Protein AF-A0A7V5PA23-F1 (afdb_monomer)

pLDDT: mean 83.22, std 20.56, range [36.16, 98.81]

Mean predicted aligned error: 13.33 Å

Radius of gyration: 29.69 Å; Cα contacts (8 Å, |Δi|>4): 271; chains: 1; bounding box: 86×77×53 Å

Structure (mmCIF, N/CA/C/O backbone):
data_AF-A0A7V5PA23-F1
#
_entry.id   AF-A0A7V5PA23-F1
#
loop_
_atom_site.group_PDB
_atom_site.id
_atom_site.type_symbol
_atom_site.label_atom_id
_atom_site.label_alt_id
_atom_site.label_comp_id
_atom_site.label_asym_id
_atom_site.label_entity_id
_atom_site.label_seq_id
_atom_site.pdbx_PDB_ins_code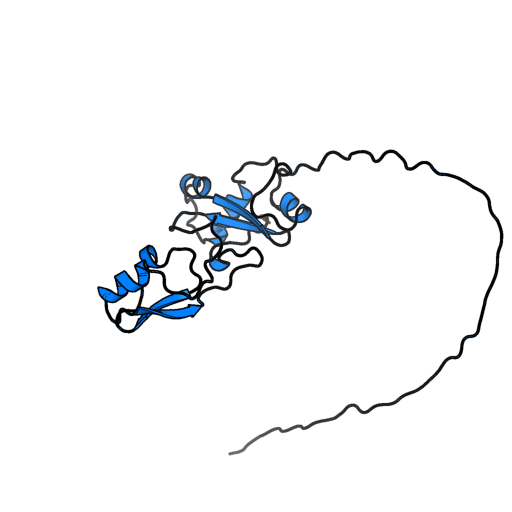
_atom_site.Cartn_x
_atom_site.Cartn_y
_atom_site.Cartn_z
_atom_site.occupancy
_atom_site.B_iso_or_equiv
_atom_site.auth_seq_id
_atom_site.auth_comp_id
_atom_site.auth_asym_id
_atom_site.auth_atom_id
_atom_site.pdbx_PDB_model_num
ATOM 1 N N . MET A 1 1 ? -56.305 -7.830 -17.607 1.00 41.69 1 MET A N 1
ATOM 2 C CA . MET A 1 1 ? -55.554 -8.062 -18.862 1.00 41.69 1 MET A CA 1
ATOM 3 C C . MET A 1 1 ? -54.216 -8.669 -18.458 1.00 41.69 1 MET A C 1
ATOM 5 O O . MET A 1 1 ? -53.434 -7.989 -17.820 1.00 41.69 1 MET A O 1
ATOM 9 N N . ALA A 1 2 ? -54.150 -10.003 -18.381 1.00 38.81 2 ALA A N 1
ATOM 10 C CA . ALA A 1 2 ? -53.396 -10.847 -19.326 1.00 38.81 2 ALA A CA 1
ATOM 11 C C . ALA A 1 2 ? -51.924 -10.388 -19.422 1.00 38.81 2 ALA A C 1
ATOM 13 O O . ALA A 1 2 ? -51.662 -9.352 -20.006 1.00 38.81 2 ALA A O 1
ATOM 14 N N . GLY A 1 3 ? -50.915 -11.025 -18.828 1.00 36.16 3 GLY A N 1
ATOM 15 C CA . GLY A 1 3 ? -50.722 -12.438 -18.519 1.00 36.16 3 GLY A CA 1
ATOM 16 C C . GLY A 1 3 ? -49.614 -12.975 -19.424 1.00 36.16 3 GLY A C 1
ATOM 17 O O . GLY A 1 3 ? -49.817 -13.029 -20.630 1.00 36.16 3 GLY A O 1
ATOM 18 N N . ARG A 1 4 ? -48.469 -13.375 -18.852 1.00 53.25 4 ARG A N 1
ATOM 19 C CA . ARG A 1 4 ? -47.641 -14.503 -19.322 1.00 53.25 4 ARG A CA 1
ATOM 20 C C . ARG A 1 4 ? -46.460 -14.740 -18.381 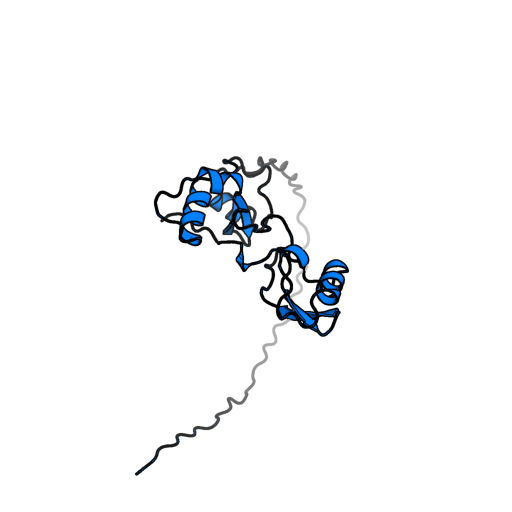1.00 53.25 4 ARG A C 1
ATOM 22 O O . ARG A 1 4 ? -45.391 -14.160 -18.506 1.00 53.25 4 ARG A O 1
ATOM 29 N N . PHE A 1 5 ? -46.703 -15.644 -17.441 1.00 46.84 5 PHE A N 1
ATOM 30 C CA . PHE A 1 5 ? -45.684 -16.508 -16.867 1.00 46.84 5 PHE A CA 1
ATOM 31 C C . PHE A 1 5 ? -45.136 -17.413 -17.976 1.00 46.84 5 PHE A C 1
ATOM 33 O O . PHE A 1 5 ? -45.928 -18.012 -18.704 1.00 46.84 5 PHE A O 1
ATOM 40 N N . LEU A 1 6 ? -43.816 -17.575 -18.065 1.00 50.22 6 LEU A N 1
ATOM 41 C CA . LEU A 1 6 ? -43.227 -18.723 -18.747 1.00 50.22 6 LEU A CA 1
ATOM 42 C C . LEU A 1 6 ? -42.292 -19.448 -17.776 1.00 50.22 6 LEU A C 1
ATOM 44 O O . LEU A 1 6 ? -41.204 -18.987 -17.449 1.00 50.22 6 LEU A O 1
ATOM 48 N N . ARG A 1 7 ? -42.798 -20.580 -17.282 1.00 50.94 7 ARG A N 1
ATOM 49 C CA . ARG A 1 7 ? -42.048 -21.663 -16.649 1.00 50.94 7 ARG A CA 1
ATOM 50 C C . ARG A 1 7 ? -41.578 -22.605 -17.757 1.00 50.94 7 ARG A C 1
ATOM 52 O O . ARG A 1 7 ? -42.427 -23.054 -18.516 1.00 50.94 7 ARG A O 1
ATOM 59 N N . VAL A 1 8 ? -40.297 -22.964 -17.781 1.00 47.25 8 VAL A N 1
ATOM 60 C CA . VAL A 1 8 ? -39.763 -24.213 -18.366 1.00 47.25 8 VAL A CA 1
ATOM 61 C C . VAL A 1 8 ? -38.497 -24.514 -17.544 1.00 47.25 8 VAL A C 1
ATOM 63 O O . VAL A 1 8 ? -37.537 -23.764 -17.628 1.00 47.25 8 VAL A O 1
ATOM 66 N N . ALA A 1 9 ? -38.515 -25.317 -16.479 1.00 44.97 9 ALA A N 1
ATOM 67 C CA . ALA A 1 9 ? -38.681 -26.771 -16.393 1.00 44.97 9 ALA A CA 1
ATOM 68 C C . ALA A 1 9 ? -37.576 -27.562 -17.123 1.00 44.97 9 ALA A C 1
ATOM 70 O O . ALA A 1 9 ? -37.622 -27.740 -18.332 1.00 44.97 9 ALA A O 1
ATOM 71 N N . PHE A 1 10 ? -36.600 -28.003 -16.318 1.00 43.03 10 PHE A N 1
ATOM 72 C CA . PHE A 1 10 ? -35.861 -29.270 -16.361 1.00 43.03 10 PHE A CA 1
ATOM 73 C C . PHE A 1 10 ? -35.868 -30.071 -17.668 1.00 43.03 10 PHE A C 1
ATOM 75 O O . PHE A 1 10 ? -36.899 -30.624 -18.030 1.00 43.03 10 PHE A O 1
ATOM 82 N N . LEU A 1 11 ? -34.680 -30.343 -18.216 1.00 49.28 11 LEU A N 1
ATOM 83 C CA . LEU A 1 11 ? -34.392 -31.663 -18.778 1.00 49.28 11 LEU A CA 1
ATOM 84 C C . LEU A 1 11 ? -32.990 -32.113 -18.348 1.00 49.28 11 LEU A C 1
ATOM 86 O O . LEU A 1 11 ? -31.985 -31.461 -18.620 1.00 49.28 11 LEU A O 1
ATOM 90 N N . ALA A 1 12 ? -32.972 -33.225 -17.622 1.00 41.38 12 ALA A N 1
ATOM 91 C CA . ALA A 1 12 ? -31.795 -33.966 -17.214 1.00 41.38 12 ALA A CA 1
ATOM 92 C C . ALA A 1 12 ? -31.127 -34.618 -18.433 1.00 41.38 12 ALA A C 1
ATOM 94 O O . ALA A 1 12 ? -31.813 -35.203 -19.270 1.00 41.38 12 ALA A O 1
ATOM 95 N N . CYS A 1 13 ? -29.796 -34.570 -18.508 1.00 42.09 13 CYS A N 1
ATOM 96 C CA . CYS A 1 13 ? -29.035 -35.405 -19.432 1.00 42.09 13 CYS A CA 1
ATOM 97 C C . CYS A 1 13 ? -28.585 -36.656 -18.669 1.00 42.09 13 CYS A C 1
ATOM 99 O O . CYS A 1 13 ? -27.739 -36.585 -17.778 1.00 42.09 13 CYS A O 1
ATOM 101 N N . ALA A 1 14 ? -29.248 -37.775 -18.959 1.00 44.59 14 ALA A N 1
ATOM 102 C CA . ALA A 1 14 ? -28.961 -39.086 -18.403 1.00 44.59 14 ALA A CA 1
ATOM 103 C C . ALA A 1 14 ? -27.832 -39.794 -19.172 1.00 44.59 14 ALA A C 1
ATOM 105 O O . ALA A 1 14 ? -27.563 -39.517 -20.337 1.00 44.59 14 ALA A O 1
ATOM 106 N N . ALA A 1 15 ? -27.203 -40.716 -18.451 1.00 43.62 15 ALA A N 1
ATOM 107 C CA . ALA A 1 15 ? -26.063 -41.556 -18.790 1.00 43.62 15 ALA A CA 1
ATOM 108 C C . ALA A 1 15 ? -26.219 -42.486 -20.012 1.00 43.62 15 ALA A C 1
ATOM 110 O O . ALA A 1 15 ? -27.318 -42.949 -20.302 1.00 43.62 15 ALA A O 1
ATOM 111 N N . ALA A 1 16 ? -25.077 -42.871 -20.600 1.00 44.19 16 ALA A N 1
ATOM 112 C CA . ALA A 1 16 ? -24.677 -44.245 -20.979 1.00 44.19 16 ALA A CA 1
ATOM 113 C C . ALA A 1 16 ? -23.237 -44.171 -21.550 1.00 44.19 16 ALA A C 1
ATOM 115 O O . ALA A 1 16 ? -22.976 -43.339 -22.409 1.00 44.19 16 ALA A O 1
ATOM 116 N N . LEU A 1 17 ? -22.204 -44.773 -20.949 1.00 44.34 17 LEU A N 1
ATOM 117 C CA . LEU A 1 17 ? -21.814 -46.195 -20.883 1.00 44.34 17 LEU A CA 1
ATOM 118 C C . LEU A 1 17 ? -21.340 -46.789 -22.228 1.00 44.34 17 LEU A C 1
ATOM 120 O O . LEU A 1 17 ? -22.031 -46.653 -23.230 1.00 44.34 17 LEU A O 1
ATOM 124 N N . ALA A 1 18 ? -20.230 -47.545 -22.140 1.00 42.50 18 ALA A N 1
ATOM 125 C CA . ALA A 1 18 ? -19.523 -48.368 -23.140 1.00 42.50 18 ALA A CA 1
ATOM 126 C C . ALA A 1 18 ? -18.294 -47.674 -23.778 1.00 42.50 18 ALA A C 1
ATOM 128 O O . ALA A 1 18 ? -18.351 -46.502 -24.108 1.00 42.50 18 ALA A O 1
ATOM 129 N N . LEU A 1 19 ? -17.128 -48.300 -23.966 1.00 48.47 19 LEU A N 1
ATOM 130 C CA . LEU A 1 19 ? -16.802 -49.720 -24.091 1.00 48.47 19 LEU A CA 1
ATOM 131 C C . LEU A 1 19 ? -15.301 -49.929 -23.773 1.00 48.47 19 LEU A C 1
ATOM 133 O O . LEU A 1 19 ? -14.471 -49.065 -24.051 1.00 48.47 19 LEU A O 1
ATOM 137 N N . ALA A 1 20 ? -14.968 -51.080 -23.192 1.00 47.19 20 ALA A N 1
ATOM 138 C CA . ALA A 1 20 ? -13.613 -51.512 -22.870 1.00 47.19 20 ALA A CA 1
ATOM 139 C C . ALA A 1 20 ? -12.760 -51.778 -24.124 1.00 47.19 20 ALA A C 1
ATOM 141 O O . ALA A 1 20 ? -13.255 -52.337 -25.101 1.00 47.19 20 ALA A O 1
ATOM 142 N N . LEU A 1 21 ? -11.457 -51.490 -24.045 1.00 54.97 21 LEU A N 1
ATOM 143 C CA . LEU A 1 21 ? -10.445 -52.071 -24.926 1.00 54.97 21 LEU A CA 1
ATOM 144 C C . LEU A 1 21 ? -9.337 -52.689 -24.073 1.00 54.97 21 LEU A C 1
ATOM 146 O O . LEU A 1 21 ? -8.580 -51.997 -23.395 1.00 54.97 21 LEU A O 1
ATOM 150 N N . LEU A 1 22 ? -9.286 -54.022 -24.114 1.00 50.00 22 LEU A N 1
ATOM 151 C CA . LEU A 1 22 ? -8.126 -54.815 -23.738 1.00 50.00 22 LEU A CA 1
ATOM 152 C C . LEU A 1 22 ? -7.001 -54.547 -24.747 1.00 50.00 22 LEU A C 1
ATOM 154 O O . LEU A 1 22 ? -7.215 -54.662 -25.952 1.00 50.00 22 LEU A O 1
ATOM 158 N N . GLY A 1 23 ? -5.800 -54.252 -24.256 1.00 50.62 23 GLY A N 1
ATOM 159 C CA . GLY A 1 23 ? -4.577 -54.184 -25.053 1.00 50.62 23 GLY A CA 1
ATOM 160 C C . GLY A 1 23 ? -3.425 -54.769 -24.248 1.00 50.62 23 GLY A C 1
ATOM 161 O O . GLY A 1 23 ? -3.103 -54.281 -23.170 1.00 50.62 23 GLY A O 1
ATOM 162 N N . ALA A 1 24 ? -2.893 -55.882 -24.737 1.00 52.38 24 ALA A N 1
ATOM 163 C CA . ALA A 1 24 ? -2.056 -56.818 -24.013 1.00 52.38 24 ALA A CA 1
ATOM 164 C C . ALA A 1 24 ? -0.589 -56.387 -23.840 1.00 52.38 24 ALA A C 1
ATOM 166 O O . ALA A 1 24 ? -0.035 -55.600 -24.600 1.00 52.38 24 ALA A O 1
ATOM 167 N N . CYS A 1 25 ? -0.002 -57.015 -22.820 1.00 43.97 25 CYS A N 1
ATOM 168 C CA . CYS A 1 25 ? 1.399 -57.340 -22.570 1.00 43.97 25 CYS A CA 1
ATOM 169 C C . CYS A 1 25 ? 2.379 -57.166 -23.750 1.00 43.97 25 CYS A C 1
ATOM 171 O O . CYS A 1 25 ? 2.223 -57.776 -24.805 1.00 43.97 25 CYS A O 1
ATOM 173 N N . GLY A 1 26 ? 3.465 -56.435 -23.495 1.00 47.41 26 GLY A N 1
ATOM 174 C CA . GLY A 1 26 ? 4.658 -56.397 -24.334 1.00 47.41 26 GLY A CA 1
ATOM 175 C C . GLY A 1 26 ? 5.882 -56.057 -23.493 1.00 47.41 26 GLY A C 1
ATOM 176 O O . GLY A 1 26 ? 6.321 -54.914 -23.461 1.00 47.41 26 GLY A O 1
ATOM 177 N N . ALA A 1 27 ? 6.411 -57.049 -22.775 1.00 49.12 27 ALA A N 1
ATOM 178 C CA . ALA A 1 27 ? 7.753 -56.989 -22.212 1.00 49.12 27 ALA A CA 1
ATOM 179 C C . ALA A 1 27 ? 8.761 -57.251 -23.340 1.00 49.12 27 ALA A C 1
ATOM 181 O O . ALA A 1 27 ? 8.750 -58.326 -23.936 1.00 49.12 27 ALA A O 1
ATOM 182 N N . GLN A 1 28 ? 9.638 -56.288 -23.621 1.00 49.22 28 GLN A N 1
ATOM 183 C CA . GLN A 1 28 ? 10.838 -56.521 -24.420 1.00 49.22 28 GLN A CA 1
ATOM 184 C C . GLN A 1 28 ? 12.067 -56.076 -23.640 1.00 49.22 28 GLN A C 1
ATOM 186 O O . GLN A 1 28 ? 12.347 -54.895 -23.451 1.00 49.22 28 GLN A O 1
ATOM 191 N N . SER A 1 29 ? 12.781 -57.094 -23.171 1.00 49.06 29 SER A N 1
ATOM 192 C CA . SER A 1 29 ? 14.168 -57.042 -22.747 1.00 49.06 29 SER A CA 1
ATOM 193 C C . SER A 1 29 ? 15.049 -56.754 -23.964 1.00 49.06 29 SER A C 1
ATOM 195 O O . SER A 1 29 ? 15.030 -57.506 -24.935 1.00 49.06 29 SER A O 1
ATOM 197 N N . GLY A 1 30 ? 15.837 -55.683 -23.897 1.00 49.16 30 GLY A N 1
ATOM 198 C CA . GLY A 1 30 ? 16.873 -55.354 -24.870 1.00 49.16 30 GLY A CA 1
ATOM 199 C C . GLY A 1 30 ? 18.130 -54.921 -24.132 1.00 49.16 30 GLY A C 1
ATOM 200 O O . GLY A 1 30 ? 18.147 -53.887 -23.472 1.00 49.16 30 GLY A O 1
ATOM 201 N N . ALA A 1 31 ? 19.153 -55.765 -24.196 1.00 45.12 31 ALA A N 1
ATOM 202 C CA . ALA A 1 31 ? 20.462 -55.549 -23.611 1.00 45.12 31 ALA A CA 1
ATOM 203 C C . ALA A 1 31 ? 21.308 -54.579 -24.451 1.00 45.12 31 ALA A C 1
ATOM 205 O O . ALA A 1 31 ? 21.261 -54.614 -25.675 1.00 45.12 31 ALA A O 1
ATOM 206 N N . GLY A 1 32 ? 22.158 -53.814 -23.761 1.00 47.00 32 GLY A N 1
ATOM 207 C CA . GLY A 1 32 ? 23.494 -53.442 -24.227 1.00 47.00 32 GLY A CA 1
ATOM 208 C C . GLY A 1 32 ? 23.598 -52.350 -25.291 1.00 47.00 32 GLY A C 1
ATOM 209 O O . GLY A 1 32 ? 23.501 -52.612 -26.485 1.00 47.00 32 GLY A O 1
ATOM 210 N N . SER A 1 33 ? 23.995 -51.150 -24.868 1.00 51.78 33 SER A N 1
ATOM 211 C CA . SER A 1 33 ? 24.967 -50.354 -25.624 1.00 51.78 33 SER A CA 1
ATOM 212 C C . SER A 1 33 ? 25.747 -49.433 -24.695 1.00 51.78 33 SER A C 1
ATOM 214 O O . SER A 1 33 ? 25.207 -48.793 -23.795 1.00 51.78 33 SER A O 1
ATOM 216 N N . SER A 1 34 ? 27.055 -49.475 -24.901 1.00 55.28 34 SER A N 1
ATOM 217 C CA . SER A 1 34 ? 28.106 -48.907 -24.080 1.00 55.28 34 SER A CA 1
ATOM 218 C C . SER A 1 34 ? 28.164 -47.381 -24.135 1.00 55.28 34 SER A C 1
ATOM 220 O O . SER A 1 34 ? 27.892 -46.763 -25.157 1.00 55.28 34 SER A O 1
ATOM 222 N N . ALA A 1 35 ? 28.582 -46.828 -22.997 1.00 52.44 35 ALA A N 1
ATOM 223 C CA . ALA A 1 35 ? 29.195 -45.529 -22.747 1.00 52.44 35 ALA A CA 1
ATOM 224 C C . ALA A 1 35 ? 29.314 -44.525 -23.913 1.00 52.44 35 ALA A C 1
ATOM 226 O O . ALA A 1 35 ? 30.087 -44.688 -24.854 1.00 52.44 35 ALA A O 1
ATOM 227 N N . SER A 1 36 ? 28.724 -43.356 -23.693 1.00 48.22 36 SER A N 1
ATOM 228 C CA . SER A 1 36 ? 29.401 -42.086 -23.945 1.00 48.22 36 SER A CA 1
ATOM 229 C C . SER A 1 36 ? 29.087 -41.175 -22.768 1.00 48.22 36 SER A C 1
ATOM 231 O O . SER A 1 36 ? 27.998 -40.621 -22.666 1.00 48.22 36 SER A O 1
ATOM 233 N N . ALA A 1 37 ? 30.030 -41.085 -21.829 1.00 56.19 37 ALA A N 1
ATOM 234 C CA . ALA A 1 37 ? 30.012 -40.067 -20.793 1.00 56.19 37 ALA A CA 1
ATOM 235 C C . ALA A 1 37 ? 30.237 -38.717 -21.479 1.00 56.19 37 ALA A C 1
ATOM 237 O O . ALA A 1 37 ? 31.369 -38.287 -21.696 1.00 56.19 37 ALA A O 1
ATOM 238 N N . THR A 1 38 ? 29.150 -38.072 -21.889 1.00 54.44 38 THR A N 1
ATOM 239 C CA . THR A 1 38 ? 29.178 -36.664 -22.257 1.00 54.44 38 THR A CA 1
ATOM 240 C C . THR A 1 38 ? 29.426 -35.900 -20.964 1.00 54.44 38 THR A C 1
ATOM 242 O O . THR A 1 38 ? 28.586 -35.893 -20.065 1.00 54.44 38 THR A O 1
ATOM 245 N N . ALA A 1 39 ? 30.620 -35.327 -20.830 1.00 63.34 39 ALA A N 1
ATOM 246 C CA . ALA A 1 39 ? 30.923 -34.403 -19.750 1.00 63.34 39 ALA A CA 1
ATOM 247 C C . ALA A 1 39 ? 29.845 -33.302 -19.722 1.00 63.34 39 ALA A C 1
ATOM 249 O O . ALA A 1 39 ? 29.484 -32.798 -20.792 1.00 63.34 39 ALA A O 1
ATOM 250 N N . PRO A 1 40 ? 29.314 -32.913 -18.549 1.00 57.44 40 PRO A N 1
ATOM 251 C CA . PRO A 1 40 ? 28.457 -31.745 -18.482 1.00 57.44 40 PRO A CA 1
ATOM 252 C C . PRO A 1 40 ? 29.298 -30.549 -18.930 1.00 57.44 40 PRO A C 1
ATOM 254 O O . PRO A 1 40 ? 30.338 -30.250 -18.340 1.00 57.44 40 PRO A O 1
ATOM 257 N N . ALA A 1 41 ? 28.873 -29.906 -20.018 1.00 60.47 41 ALA A N 1
ATOM 258 C CA . ALA A 1 41 ? 29.420 -28.626 -20.425 1.00 60.47 41 ALA A CA 1
ATOM 259 C C . ALA A 1 41 ? 29.355 -27.696 -19.211 1.00 60.47 41 ALA A C 1
ATOM 261 O O . ALA A 1 41 ? 28.299 -27.558 -18.588 1.00 60.47 41 ALA A O 1
ATOM 262 N N . ALA A 1 42 ? 30.501 -27.113 -18.859 1.00 56.59 42 ALA A N 1
ATOM 263 C CA . ALA A 1 42 ? 30.592 -26.070 -17.857 1.00 56.59 42 ALA A CA 1
ATOM 264 C C . ALA A 1 42 ? 29.509 -25.036 -18.169 1.00 56.59 42 ALA A C 1
ATOM 266 O O . ALA A 1 42 ? 29.537 -24.407 -19.230 1.00 56.59 42 ALA A O 1
ATOM 267 N N . GLY A 1 43 ? 28.519 -24.937 -17.280 1.00 49.09 43 GLY A N 1
ATOM 268 C CA . GLY A 1 43 ? 27.449 -23.967 -17.405 1.00 49.09 43 GLY A CA 1
ATOM 269 C C . GLY A 1 43 ? 28.091 -22.603 -17.551 1.00 49.09 43 GLY A C 1
ATOM 270 O O . GLY A 1 43 ? 28.769 -22.134 -16.637 1.00 49.09 43 GLY A O 1
ATOM 271 N N . SER A 1 44 ? 27.920 -21.988 -18.719 1.00 51.47 44 SER A N 1
ATOM 272 C CA . SER A 1 44 ? 28.159 -20.567 -18.858 1.00 51.47 44 SER A CA 1
ATOM 273 C C . SER A 1 44 ? 27.316 -19.908 -17.776 1.00 51.47 44 SER A C 1
ATOM 275 O O . SER A 1 44 ? 26.088 -20.002 -17.802 1.00 51.47 44 SER A O 1
ATOM 277 N N . THR A 1 45 ? 27.966 -19.296 -16.792 1.00 47.22 45 THR A N 1
ATOM 278 C CA . THR A 1 45 ? 27.343 -18.304 -15.929 1.00 47.22 45 THR A CA 1
ATOM 279 C C . THR A 1 45 ? 26.930 -17.164 -16.847 1.00 47.22 45 THR A C 1
ATOM 281 O O . THR A 1 45 ? 27.668 -16.204 -17.050 1.00 47.22 45 THR A O 1
ATOM 284 N N . ALA A 1 46 ? 25.771 -17.321 -17.491 1.00 56.84 46 ALA A N 1
ATOM 285 C CA . ALA A 1 46 ? 25.096 -16.241 -18.172 1.00 56.84 46 ALA A CA 1
ATOM 286 C C . ALA A 1 46 ? 24.996 -15.121 -17.138 1.00 56.84 46 ALA A C 1
ATOM 288 O O . ALA A 1 46 ? 24.406 -15.315 -16.071 1.00 56.84 46 ALA A O 1
ATOM 289 N N . GLY A 1 47 ? 25.674 -14.002 -17.406 1.00 60.88 47 GLY A N 1
ATOM 290 C CA . GLY A 1 47 ? 25.602 -12.833 -16.542 1.00 60.88 47 GLY A CA 1
ATOM 291 C C . GLY A 1 47 ? 24.133 -12.529 -16.281 1.00 60.88 47 GLY A C 1
ATOM 292 O O . GLY A 1 47 ? 23.325 -12.576 -17.212 1.00 60.88 47 GLY A O 1
ATOM 293 N N . ALA A 1 48 ? 23.778 -12.310 -15.014 1.00 71.88 48 ALA A N 1
ATOM 294 C CA . ALA A 1 48 ? 22.402 -12.013 -14.649 1.00 71.88 48 ALA A CA 1
ATOM 295 C C . ALA A 1 48 ? 21.895 -10.866 -15.533 1.00 71.88 48 ALA A C 1
ATOM 297 O O . ALA A 1 48 ? 22.561 -9.837 -15.650 1.00 71.88 48 ALA A O 1
ATOM 298 N N . ALA A 1 49 ? 20.754 -11.072 -16.193 1.00 81.12 49 ALA A N 1
ATOM 299 C CA . ALA A 1 49 ? 20.172 -10.051 -17.050 1.00 81.12 49 ALA A CA 1
ATOM 300 C C . ALA A 1 49 ? 19.904 -8.786 -16.224 1.00 81.12 49 ALA A C 1
ATOM 302 O O . ALA A 1 49 ? 19.315 -8.854 -15.142 1.00 81.12 49 ALA A O 1
ATOM 303 N N . VAL A 1 50 ? 20.359 -7.652 -16.750 1.00 92.94 50 VAL A N 1
ATOM 304 C CA . VAL A 1 50 ? 20.154 -6.326 -16.173 1.00 92.94 50 VAL A CA 1
ATOM 305 C C . VAL A 1 50 ? 19.146 -5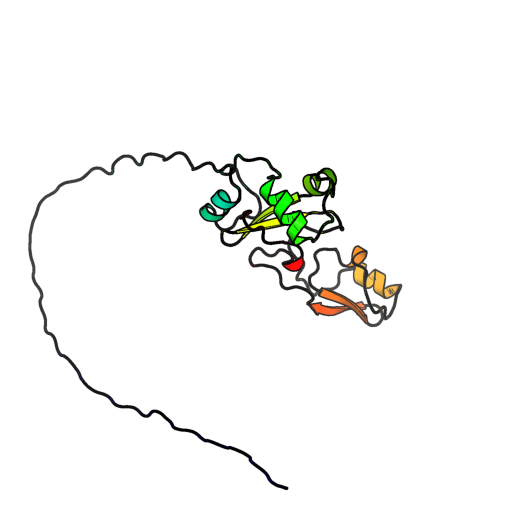.581 -17.044 1.00 92.94 50 VAL A C 1
ATOM 307 O O . VAL A 1 50 ? 19.298 -5.532 -18.264 1.00 92.94 50 VAL A O 1
ATOM 310 N N . TYR A 1 51 ? 18.123 -5.006 -16.419 1.00 97.06 51 TYR A N 1
ATOM 311 C CA . TYR A 1 51 ? 17.003 -4.337 -17.075 1.00 97.06 51 TYR A CA 1
ATOM 312 C C . TYR A 1 51 ? 17.004 -2.849 -16.730 1.00 97.06 51 TYR A C 1
ATOM 314 O O . TYR A 1 51 ? 17.080 -2.486 -15.560 1.00 97.06 51 TYR A O 1
ATOM 322 N N . SER A 1 52 ? 16.866 -1.979 -17.725 1.00 96.31 52 SER A N 1
ATOM 323 C CA . SER A 1 52 ? 16.632 -0.542 -17.513 1.00 96.31 52 SER A CA 1
ATOM 324 C C . SER A 1 52 ? 15.171 -0.136 -17.724 1.00 96.31 52 SER A C 1
ATOM 326 O O . SER A 1 52 ? 14.761 0.923 -17.258 1.00 96.31 52 SER A O 1
ATOM 328 N N . ASP A 1 53 ? 14.384 -0.979 -18.396 1.00 97.06 53 ASP A N 1
ATOM 329 C CA . ASP A 1 53 ? 12.946 -0.806 -18.590 1.00 97.06 53 ASP A CA 1
ATOM 330 C C . ASP A 1 53 ? 12.179 -1.469 -17.425 1.00 97.06 53 ASP A C 1
ATOM 332 O O . ASP A 1 53 ? 12.322 -2.683 -17.226 1.00 97.06 53 ASP A O 1
ATOM 336 N N . PRO A 1 54 ? 11.365 -0.718 -16.652 1.00 98.06 54 PRO A N 1
ATOM 337 C CA . PRO A 1 54 ? 10.606 -1.266 -15.528 1.00 98.06 54 PRO A CA 1
ATOM 338 C C . PRO A 1 54 ? 9.582 -2.336 -15.944 1.00 98.06 54 PRO A C 1
ATOM 340 O O . PRO A 1 54 ? 9.333 -3.267 -15.178 1.00 98.06 54 PRO A O 1
ATOM 343 N N . PHE A 1 55 ? 9.014 -2.260 -17.151 1.00 98.31 55 PHE A N 1
ATOM 344 C CA . PHE A 1 55 ? 8.037 -3.238 -17.635 1.00 98.31 55 PHE A CA 1
ATOM 345 C C . PHE A 1 55 ? 8.714 -4.552 -18.021 1.00 98.31 55 PHE A C 1
ATOM 347 O O . PHE A 1 55 ? 8.270 -5.621 -17.601 1.00 98.31 55 PHE A O 1
ATOM 354 N N . ALA A 1 56 ? 9.830 -4.481 -18.755 1.00 97.94 56 ALA A N 1
ATOM 355 C CA . ALA A 1 56 ? 10.638 -5.659 -19.066 1.00 97.94 56 ALA A CA 1
ATOM 356 C C . ALA A 1 56 ? 11.193 -6.311 -17.789 1.00 97.94 56 ALA A C 1
ATOM 358 O O . ALA A 1 56 ? 11.180 -7.537 -17.658 1.00 97.94 56 ALA A O 1
ATOM 359 N N . TYR A 1 57 ? 11.619 -5.485 -16.826 1.00 98.25 57 TYR A N 1
ATOM 360 C CA . TYR A 1 57 ? 12.055 -5.934 -15.510 1.00 98.25 57 TYR A CA 1
ATOM 361 C C . TYR A 1 57 ? 10.960 -6.734 -14.799 1.00 98.25 57 TYR A C 1
ATOM 363 O O . TYR A 1 57 ? 11.183 -7.899 -14.463 1.00 98.25 57 TYR A O 1
ATOM 371 N N . CYS A 1 58 ? 9.764 -6.160 -14.621 1.00 98.38 58 CYS A N 1
ATOM 372 C CA . CYS A 1 58 ? 8.674 -6.848 -13.933 1.00 98.38 58 CYS A CA 1
ATOM 373 C C . CYS A 1 58 ? 8.225 -8.110 -14.668 1.00 98.38 58 CYS A C 1
ATOM 375 O O . CYS A 1 58 ? 8.084 -9.155 -14.030 1.00 98.38 58 CYS A O 1
ATOM 377 N N . ALA A 1 59 ? 8.121 -8.080 -15.999 1.00 98.31 59 ALA A N 1
ATOM 378 C CA . ALA A 1 59 ? 7.776 -9.260 -16.787 1.00 98.31 59 ALA A CA 1
ATOM 379 C C . ALA A 1 59 ? 8.732 -10.444 -16.533 1.00 98.31 59 ALA A C 1
ATOM 381 O O . ALA A 1 59 ? 8.285 -11.600 -16.516 1.00 98.31 59 ALA A O 1
ATOM 382 N N . ALA A 1 60 ? 10.017 -10.154 -16.295 1.00 97.88 60 ALA A N 1
ATOM 383 C CA . ALA A 1 60 ? 11.052 -11.139 -16.006 1.00 97.88 60 ALA A CA 1
ATOM 384 C C . ALA A 1 60 ? 11.074 -11.598 -14.538 1.00 97.88 60 ALA A C 1
ATOM 386 O O . ALA A 1 60 ? 11.141 -12.800 -14.282 1.00 97.88 60 ALA A O 1
ATOM 387 N N . VAL A 1 61 ? 11.018 -10.674 -13.570 1.00 97.44 61 VAL A N 1
ATOM 388 C CA . VAL A 1 61 ? 11.157 -11.008 -12.135 1.00 97.44 61 VAL A CA 1
ATOM 389 C C . VAL A 1 61 ? 9.844 -11.403 -11.459 1.00 97.44 61 VAL A C 1
ATOM 391 O O . VAL A 1 61 ? 9.865 -11.925 -10.346 1.00 97.44 61 VAL A O 1
ATOM 394 N N . LYS A 1 62 ? 8.712 -11.191 -12.139 1.00 97.69 62 LYS A N 1
ATOM 395 C CA . LYS A 1 62 ? 7.341 -11.429 -11.671 1.00 97.69 62 LYS A CA 1
ATOM 396 C C . LYS A 1 62 ? 6.952 -10.565 -10.479 1.00 97.69 62 LYS A C 1
ATOM 398 O O . LYS A 1 62 ? 6.329 -9.526 -10.669 1.00 97.69 62 LYS A O 1
ATOM 403 N N . THR A 1 63 ? 7.311 -10.977 -9.273 1.00 98.25 63 THR A N 1
ATOM 404 C CA . THR A 1 63 ? 6.841 -10.353 -8.037 1.00 98.25 63 THR A CA 1
ATOM 405 C C . THR A 1 63 ? 8.033 -9.996 -7.168 1.00 98.25 63 THR A C 1
ATOM 407 O O . THR A 1 63 ? 8.798 -10.872 -6.767 1.00 98.25 63 THR A O 1
ATOM 410 N N . ILE A 1 64 ? 8.193 -8.706 -6.881 1.00 98.12 64 ILE A N 1
ATOM 411 C CA . ILE A 1 64 ? 9.203 -8.193 -5.954 1.00 98.12 64 ILE A CA 1
ATOM 412 C C . ILE A 1 64 ? 8.727 -6.854 -5.387 1.00 98.12 64 ILE A C 1
ATOM 414 O O . ILE A 1 64 ? 8.264 -6.004 -6.144 1.00 98.12 64 ILE A O 1
ATOM 418 N N . ASP A 1 65 ? 8.826 -6.680 -4.067 1.00 97.69 65 ASP A N 1
ATOM 419 C CA . ASP A 1 65 ? 8.339 -5.483 -3.356 1.00 97.69 65 ASP A CA 1
ATOM 420 C C . ASP A 1 65 ? 9.185 -4.233 -3.653 1.00 97.69 65 ASP A C 1
ATOM 422 O O . ASP A 1 65 ? 8.656 -3.126 -3.676 1.00 97.69 65 ASP A O 1
ATOM 426 N N . THR A 1 66 ? 10.482 -4.417 -3.916 1.00 96.81 66 THR A N 1
ATOM 427 C CA . THR A 1 66 ? 11.430 -3.342 -4.236 1.00 96.81 66 THR A CA 1
ATOM 428 C C . THR A 1 66 ? 12.369 -3.819 -5.344 1.00 96.81 66 THR A C 1
ATOM 430 O O . THR A 1 66 ? 12.945 -4.899 -5.193 1.00 96.81 66 THR A O 1
ATOM 433 N N . PRO A 1 67 ? 12.568 -3.046 -6.427 1.00 97.31 67 PRO A N 1
ATOM 434 C CA . PRO A 1 67 ? 13.543 -3.373 -7.460 1.00 97.31 67 PRO A CA 1
ATOM 435 C C . PRO A 1 67 ? 14.933 -3.619 -6.866 1.00 97.31 67 PRO A C 1
ATOM 437 O O . PRO A 1 67 ? 15.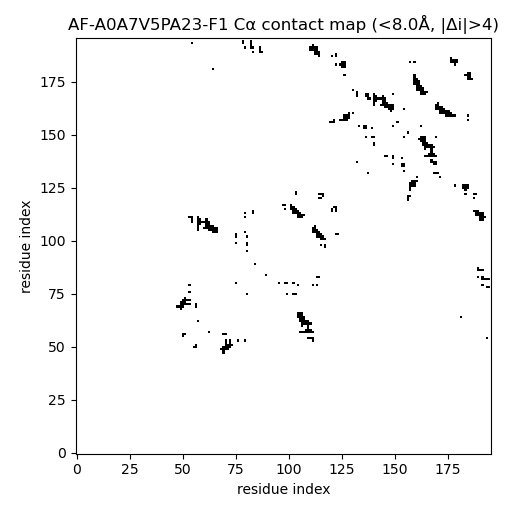415 -2.851 -6.034 1.00 97.31 67 PRO A O 1
ATOM 440 N N . ASP A 1 68 ? 15.569 -4.702 -7.295 1.00 96.69 68 ASP A N 1
ATOM 441 C CA . ASP A 1 68 ? 16.888 -5.128 -6.831 1.00 96.69 68 ASP A CA 1
ATOM 442 C C . ASP A 1 68 ? 17.985 -4.848 -7.870 1.00 96.69 68 ASP A C 1
ATOM 444 O O . ASP A 1 68 ? 17.764 -4.172 -8.873 1.00 96.69 68 ASP A O 1
ATOM 448 N N . ALA A 1 69 ? 19.185 -5.395 -7.652 1.00 96.25 69 ALA A N 1
ATOM 449 C CA . ALA A 1 69 ? 20.353 -5.183 -8.510 1.00 96.25 69 ALA A CA 1
ATOM 450 C C . ALA A 1 69 ? 20.167 -5.611 -9.982 1.00 96.25 69 ALA A C 1
ATOM 452 O O . ALA A 1 69 ? 21.000 -5.276 -10.822 1.00 96.25 69 ALA A O 1
ATOM 453 N N . ARG A 1 70 ? 19.097 -6.350 -10.312 1.00 97.12 70 ARG A N 1
ATOM 454 C CA . ARG A 1 70 ? 18.754 -6.690 -11.700 1.00 97.12 70 ARG A CA 1
ATOM 455 C C . ARG A 1 70 ? 18.113 -5.512 -12.443 1.00 97.12 70 ARG A C 1
ATOM 457 O O . ARG A 1 70 ? 18.032 -5.565 -13.664 1.00 97.12 70 ARG A O 1
ATOM 464 N N . TYR A 1 71 ? 17.676 -4.459 -11.752 1.00 97.81 71 TYR A N 1
ATOM 465 C CA . TYR A 1 71 ? 17.201 -3.219 -12.359 1.00 97.81 71 TYR A CA 1
ATOM 466 C C . TYR A 1 71 ? 18.285 -2.129 -12.292 1.00 97.81 71 TYR A C 1
ATOM 468 O O . TYR A 1 71 ? 18.760 -1.783 -11.213 1.00 97.81 71 TYR A O 1
ATOM 476 N N . SER A 1 72 ? 18.679 -1.576 -13.441 1.00 96.94 72 SER A N 1
ATOM 477 C CA . SER A 1 72 ? 19.712 -0.532 -13.566 1.00 96.94 72 SER A CA 1
ATOM 478 C C . SER A 1 72 ? 19.176 0.832 -13.995 1.00 96.94 72 SER A C 1
ATOM 480 O O . SER A 1 72 ? 19.954 1.772 -14.167 1.00 96.94 72 SER A O 1
ATOM 482 N N . GLY A 1 73 ? 17.865 0.947 -14.208 1.00 95.44 73 GLY A N 1
ATOM 483 C CA . GLY A 1 73 ? 17.243 2.215 -14.560 1.00 95.44 73 GLY A CA 1
ATOM 484 C C . GLY A 1 73 ? 17.160 3.187 -13.372 1.00 95.44 73 GLY A C 1
ATOM 485 O O . GLY A 1 73 ? 17.561 2.872 -12.247 1.00 95.44 73 GLY A O 1
ATOM 486 N N . PRO A 1 74 ? 16.625 4.397 -13.593 1.00 94.94 74 PRO A N 1
ATOM 487 C CA . PRO A 1 74 ? 16.457 5.387 -12.533 1.00 94.94 74 PRO A CA 1
ATOM 488 C C . PRO A 1 74 ? 15.510 4.879 -11.438 1.00 94.94 74 PRO A C 1
ATOM 490 O O . PRO A 1 74 ? 14.541 4.172 -11.722 1.00 94.94 74 PRO A O 1
ATOM 493 N N . LYS A 1 75 ? 15.744 5.306 -10.187 1.00 92.75 75 LYS A N 1
ATOM 494 C CA . LYS A 1 75 ? 14.888 4.973 -9.029 1.00 92.75 75 LYS A CA 1
ATOM 495 C C . LYS A 1 75 ? 13.414 5.313 -9.280 1.00 92.75 75 LYS A C 1
ATOM 497 O O . LYS A 1 75 ? 12.539 4.550 -8.881 1.00 92.75 75 LYS A O 1
ATOM 502 N N . ALA A 1 76 ? 13.166 6.440 -9.942 1.00 93.38 76 ALA A N 1
ATOM 503 C CA . ALA A 1 76 ? 11.854 6.905 -10.368 1.00 93.38 76 ALA A CA 1
ATOM 504 C C . ALA A 1 76 ? 11.829 6.987 -11.905 1.00 93.38 76 ALA A C 1
ATOM 506 O O . ALA A 1 76 ? 12.306 7.977 -12.456 1.00 93.38 76 ALA A O 1
ATOM 507 N N . PRO A 1 77 ? 11.356 5.944 -12.608 1.00 95.50 77 PRO A N 1
ATOM 508 C CA . PRO A 1 77 ? 11.348 5.930 -14.068 1.00 95.50 77 PRO A CA 1
ATOM 509 C C . PRO A 1 77 ? 10.268 6.848 -14.634 1.00 95.50 77 PRO A C 1
ATOM 511 O O . PRO A 1 77 ? 9.139 6.841 -14.145 1.00 95.50 77 PRO A O 1
ATOM 514 N N . ASP A 1 78 ? 10.580 7.574 -15.710 1.00 93.44 78 ASP A N 1
ATOM 515 C CA . ASP A 1 78 ? 9.653 8.528 -16.339 1.00 93.44 78 ASP A CA 1
ATOM 516 C C . ASP A 1 78 ? 8.323 7.879 -16.740 1.00 93.44 78 ASP A C 1
ATOM 518 O O . ASP A 1 78 ? 7.259 8.451 -16.513 1.00 93.44 78 ASP A O 1
ATOM 522 N N . ALA A 1 79 ? 8.360 6.643 -17.249 1.00 94.56 79 ALA A N 1
ATOM 523 C CA . ALA A 1 79 ? 7.150 5.902 -17.601 1.00 94.56 79 ALA A CA 1
ATOM 524 C C . ALA A 1 79 ? 6.269 5.578 -16.379 1.00 94.56 79 ALA A C 1
ATOM 526 O O . ALA A 1 79 ? 5.043 5.618 -16.468 1.00 94.56 79 ALA A O 1
ATOM 527 N N . VAL A 1 80 ? 6.882 5.307 -15.221 1.00 95.88 80 VAL A N 1
ATOM 528 C CA . VAL A 1 80 ? 6.163 5.061 -13.961 1.00 95.88 80 VAL A CA 1
ATOM 529 C C . VAL A 1 80 ? 5.571 6.362 -13.424 1.00 95.88 80 VAL A C 1
ATOM 531 O O . VAL A 1 80 ? 4.420 6.373 -12.999 1.00 95.88 80 VAL A O 1
ATOM 534 N N . ILE A 1 81 ? 6.323 7.466 -13.491 1.00 92.81 81 ILE A N 1
ATOM 535 C CA . ILE A 1 81 ? 5.856 8.804 -13.100 1.00 92.81 81 ILE A CA 1
ATOM 536 C C . ILE A 1 81 ? 4.640 9.210 -13.939 1.00 92.81 81 ILE A C 1
ATOM 538 O O . ILE A 1 81 ? 3.599 9.556 -13.381 1.00 92.81 81 ILE A O 1
ATOM 542 N N . ALA A 1 82 ? 4.755 9.130 -15.266 1.00 92.00 82 ALA A N 1
ATOM 543 C CA . ALA A 1 82 ? 3.689 9.509 -16.187 1.00 92.00 82 ALA A CA 1
ATOM 544 C C . ALA A 1 82 ? 2.447 8.624 -16.010 1.00 92.00 82 ALA A C 1
ATOM 546 O O . ALA A 1 82 ? 1.330 9.134 -15.910 1.00 92.00 82 ALA A O 1
ATOM 547 N N . GLY A 1 83 ? 2.630 7.304 -15.906 1.00 93.38 83 GLY A N 1
ATOM 548 C CA . GLY A 1 83 ? 1.516 6.389 -15.671 1.00 93.38 83 GLY A CA 1
ATOM 549 C C . GLY A 1 83 ? 0.828 6.637 -14.327 1.00 93.38 83 GLY A C 1
ATOM 550 O O . GLY A 1 83 ? -0.399 6.616 -14.265 1.00 93.38 83 GLY A O 1
ATOM 551 N N . LEU A 1 84 ? 1.585 6.951 -13.268 1.00 92.56 84 LEU A N 1
ATOM 552 C CA . LEU A 1 84 ? 1.006 7.275 -11.964 1.00 92.56 84 LEU A CA 1
ATOM 553 C C . LEU A 1 84 ? 0.213 8.588 -12.003 1.00 92.56 84 LEU A C 1
ATOM 555 O O . LEU A 1 84 ? -0.874 8.652 -11.434 1.00 92.56 84 LEU A O 1
ATOM 559 N N . GLN A 1 85 ? 0.705 9.615 -12.706 1.00 90.88 85 GLN A N 1
ATOM 560 C CA . GLN A 1 85 ? -0.037 10.867 -12.902 1.00 90.88 85 GLN A CA 1
ATOM 561 C C . GLN A 1 85 ? -1.395 10.625 -13.571 1.00 90.88 85 GLN A C 1
ATOM 563 O O . GLN A 1 85 ? -2.400 11.182 -13.129 1.00 90.88 85 GLN A O 1
ATOM 568 N N . VAL A 1 86 ? -1.435 9.763 -14.592 1.00 91.56 86 VAL A N 1
ATOM 569 C CA . VAL A 1 86 ? -2.679 9.367 -15.269 1.00 91.56 86 VAL A CA 1
ATOM 570 C C . VAL A 1 86 ? -3.586 8.571 -14.330 1.00 91.56 86 VAL A C 1
ATOM 572 O O . VAL A 1 86 ? -4.764 8.898 -14.201 1.00 91.56 86 VAL A O 1
ATOM 575 N N . ALA A 1 87 ? -3.049 7.561 -13.641 1.00 91.75 87 ALA A N 1
ATOM 576 C CA . ALA A 1 87 ? -3.824 6.695 -12.754 1.00 91.75 87 ALA A CA 1
ATOM 577 C C . ALA A 1 87 ? -4.455 7.464 -11.580 1.00 91.75 87 ALA A C 1
ATOM 579 O O . ALA A 1 87 ? -5.593 7.194 -11.195 1.00 91.75 87 ALA A O 1
ATOM 580 N N . MET A 1 88 ? -3.743 8.465 -11.058 1.00 89.06 88 MET A N 1
ATOM 581 C CA . MET A 1 88 ? -4.214 9.359 -9.998 1.00 89.06 88 MET A CA 1
ATOM 582 C C . MET A 1 88 ? -5.031 10.555 -10.513 1.00 89.06 88 MET A C 1
ATOM 584 O O . MET A 1 88 ? -5.461 11.375 -9.705 1.00 89.06 88 MET A O 1
ATOM 588 N N . GLN A 1 89 ? -5.243 10.675 -11.831 1.00 89.75 89 GLN A N 1
ATOM 589 C CA . GLN A 1 89 ? -5.985 11.776 -12.464 1.00 89.75 89 GLN A CA 1
ATOM 590 C C . GLN A 1 89 ? -5.435 13.161 -12.077 1.00 89.75 89 GLN A C 1
ATOM 592 O O . GLN A 1 89 ? -6.185 14.116 -11.861 1.00 89.75 89 GLN A O 1
ATOM 597 N N . LEU A 1 90 ? -4.108 13.275 -11.966 1.00 84.94 90 LEU A N 1
ATOM 598 C CA . LEU A 1 90 ? -3.468 14.538 -11.614 1.00 84.94 90 LEU A CA 1
ATOM 599 C C . LEU A 1 90 ? -3.612 15.549 -12.762 1.00 84.94 90 LEU A C 1
ATOM 601 O O . LEU A 1 90 ? -3.516 15.165 -13.932 1.00 84.94 90 LEU A O 1
ATOM 605 N N . PRO A 1 91 ? -3.799 16.849 -12.462 1.00 81.69 91 PRO A N 1
ATOM 606 C CA . PRO A 1 91 ? -3.868 17.877 -13.490 1.00 81.69 91 PRO A CA 1
ATOM 607 C C . PRO A 1 91 ? -2.644 17.852 -14.409 1.00 81.69 91 PRO A C 1
ATOM 609 O O . PRO A 1 91 ? -1.502 17.708 -13.954 1.00 81.69 91 PRO A O 1
ATOM 612 N N . THR A 1 92 ? -2.870 18.053 -15.706 1.00 77.69 92 THR A N 1
ATOM 613 C CA . THR A 1 92 ? -1.790 18.217 -16.684 1.00 77.69 92 THR A CA 1
ATOM 614 C C . THR A 1 92 ? -0.867 19.356 -16.255 1.00 77.69 92 THR A C 1
ATOM 616 O O . THR A 1 92 ? -1.339 20.458 -15.977 1.00 77.69 92 THR A O 1
ATOM 619 N N . GLY A 1 93 ? 0.441 19.103 -16.205 1.00 71.69 93 GLY A N 1
ATOM 620 C CA . GLY A 1 93 ? 1.424 20.085 -15.735 1.00 71.69 93 GLY A CA 1
ATOM 621 C C . GLY A 1 93 ? 1.698 20.049 -14.228 1.00 71.69 93 GLY A C 1
ATOM 622 O O . GLY A 1 93 ? 2.463 20.883 -13.748 1.00 71.69 93 GLY A O 1
ATOM 623 N N . THR A 1 94 ? 1.137 19.084 -13.484 1.00 73.50 94 THR A N 1
ATOM 624 C CA . THR A 1 94 ? 1.543 18.826 -12.092 1.00 73.50 94 THR A CA 1
ATOM 625 C C . THR A 1 94 ? 3.053 18.554 -12.044 1.00 73.50 94 THR A C 1
ATOM 627 O O . THR A 1 94 ? 3.505 17.591 -12.674 1.00 73.50 94 THR A O 1
ATOM 630 N N . PRO A 1 95 ? 3.850 19.370 -11.324 1.00 68.56 95 PRO A N 1
ATOM 631 C CA . PRO A 1 95 ? 5.294 19.207 -11.292 1.00 68.56 95 PRO A CA 1
ATOM 632 C C . PRO A 1 95 ? 5.687 17.824 -10.751 1.00 68.56 95 PRO A C 1
ATOM 634 O O . PRO A 1 95 ? 5.198 17.429 -9.692 1.00 68.56 95 PRO A O 1
ATOM 637 N N . PRO A 1 96 ? 6.610 17.105 -11.408 1.00 67.94 96 PRO A N 1
ATOM 638 C CA . PRO A 1 96 ? 7.128 15.832 -10.910 1.00 67.94 96 PRO A CA 1
ATOM 639 C C . PRO A 1 96 ? 7.747 15.851 -9.496 1.00 67.94 96 PRO A C 1
ATOM 641 O O . PRO A 1 96 ? 7.598 14.844 -8.808 1.00 67.94 96 PRO A O 1
ATOM 644 N N . PRO A 1 97 ? 8.429 16.913 -9.003 1.00 62.19 97 PRO A N 1
ATOM 645 C CA . PRO A 1 97 ? 9.274 16.798 -7.808 1.00 62.19 97 PRO A CA 1
ATOM 646 C C . PRO A 1 97 ? 8.599 16.272 -6.525 1.00 62.19 97 PRO A C 1
ATOM 648 O O . PRO A 1 97 ? 9.192 15.387 -5.907 1.00 62.19 97 PRO A O 1
ATOM 651 N N . PRO A 1 98 ? 7.380 16.703 -6.128 1.00 71.12 98 PRO A N 1
ATOM 652 C CA . PRO A 1 98 ? 6.707 16.126 -4.959 1.00 71.12 98 PRO A CA 1
ATOM 653 C C . PRO A 1 98 ? 6.315 14.653 -5.160 1.00 71.12 98 PRO A C 1
ATOM 655 O O . PRO A 1 98 ? 6.357 13.866 -4.219 1.00 71.12 98 PRO A O 1
ATOM 658 N N . LEU A 1 99 ? 5.972 14.264 -6.392 1.00 79.12 99 LEU A N 1
ATOM 659 C CA . LEU A 1 99 ? 5.581 12.895 -6.735 1.00 79.12 99 LEU A CA 1
ATOM 660 C C . LEU A 1 99 ? 6.797 11.963 -6.779 1.00 79.12 99 LEU A C 1
ATOM 662 O O . LEU A 1 99 ? 6.737 10.863 -6.239 1.00 79.12 99 LEU A O 1
ATOM 666 N N . VAL A 1 100 ? 7.905 12.424 -7.366 1.00 83.56 100 VAL A N 1
ATOM 667 C CA . VAL A 1 100 ? 9.159 11.673 -7.534 1.00 83.56 100 VAL A CA 1
ATOM 668 C C . VAL A 1 100 ? 9.816 11.355 -6.195 1.00 83.56 100 VAL A C 1
ATOM 670 O O . VAL A 1 100 ? 10.271 10.231 -5.992 1.00 83.56 100 VAL A O 1
ATOM 673 N N . GLN A 1 101 ? 9.865 12.321 -5.273 1.00 85.31 101 GLN A N 1
ATOM 674 C CA . GLN A 1 101 ? 10.483 12.118 -3.957 1.00 85.31 101 GLN A CA 1
ATOM 675 C C . GLN A 1 101 ? 9.761 11.046 -3.139 1.00 85.31 101 GLN A C 1
ATOM 677 O O . GLN A 1 101 ? 10.404 10.293 -2.408 1.00 85.31 101 GLN A O 1
ATOM 682 N N . GLY A 1 102 ? 8.440 10.973 -3.290 1.00 88.69 102 GLY A N 1
ATOM 683 C CA . GLY A 1 102 ? 7.593 10.029 -2.583 1.00 88.69 102 GLY A CA 1
ATOM 684 C C . GLY A 1 102 ? 7.258 8.754 -3.348 1.00 88.69 102 GLY A C 1
ATOM 685 O O . GLY A 1 102 ? 6.446 7.986 -2.844 1.00 88.69 102 GLY A O 1
ATOM 686 N N . LEU A 1 103 ? 7.811 8.545 -4.548 1.00 93.44 103 LEU A N 1
ATOM 687 C CA . LEU A 1 103 ? 7.448 7.431 -5.423 1.00 93.44 103 LEU A CA 1
ATOM 688 C C . LEU A 1 103 ? 8.061 6.110 -4.948 1.00 93.44 103 LEU A C 1
ATOM 690 O O . LEU A 1 103 ? 9.278 5.978 -4.803 1.00 93.44 103 LEU A O 1
ATOM 694 N N . TYR A 1 104 ? 7.202 5.106 -4.834 1.00 96.56 104 TYR A N 1
ATOM 695 C CA . TYR A 1 104 ? 7.549 3.703 -4.679 1.00 96.56 104 TYR A CA 1
ATOM 696 C C . TYR A 1 104 ? 6.926 2.929 -5.830 1.00 96.56 104 TYR A C 1
ATOM 698 O O . TYR A 1 104 ? 5.791 3.192 -6.225 1.00 96.56 104 TYR A O 1
ATOM 706 N N . TRP A 1 105 ? 7.658 1.965 -6.368 1.00 98.19 105 TRP A N 1
ATOM 707 C CA . TRP A 1 105 ? 7.130 1.059 -7.373 1.00 98.19 105 TRP A CA 1
ATOM 708 C C . TRP A 1 105 ? 7.648 -0.347 -7.132 1.00 98.19 105 TRP A C 1
ATOM 710 O O . TRP A 1 105 ? 8.713 -0.539 -6.543 1.00 98.19 105 TRP A O 1
ATOM 720 N N . ARG A 1 106 ? 6.855 -1.320 -7.563 1.00 98.31 106 ARG A N 1
ATOM 721 C CA . ARG A 1 106 ? 7.104 -2.740 -7.346 1.00 98.31 106 ARG A CA 1
ATOM 722 C C . ARG A 1 106 ? 6.582 -3.554 -8.514 1.00 98.31 106 ARG A C 1
ATOM 724 O O . ARG A 1 106 ? 5.790 -3.059 -9.320 1.00 98.31 106 ARG A O 1
ATOM 731 N N . CYS A 1 107 ? 6.988 -4.814 -8.560 1.00 98.56 107 CYS A N 1
ATOM 732 C CA . CYS A 1 107 ? 6.416 -5.773 -9.488 1.00 98.56 107 CYS A CA 1
ATOM 733 C C . CYS A 1 107 ? 5.380 -6.630 -8.768 1.00 98.56 107 CYS A C 1
ATOM 735 O O . CYS A 1 107 ? 5.663 -7.185 -7.701 1.00 98.56 107 CYS A O 1
ATOM 737 N N . MET A 1 108 ? 4.201 -6.747 -9.369 1.00 98.31 108 MET A N 1
ATOM 738 C CA . MET A 1 108 ? 3.130 -7.626 -8.913 1.00 98.31 108 MET A CA 1
ATOM 739 C C . MET A 1 108 ? 2.615 -8.415 -10.111 1.00 98.31 108 MET A C 1
ATOM 741 O O . MET A 1 108 ? 2.088 -7.840 -11.064 1.00 98.31 108 MET A O 1
ATOM 745 N N . ASP A 1 109 ? 2.807 -9.734 -10.066 1.00 97.50 109 ASP A N 1
ATOM 746 C CA . ASP A 1 109 ? 2.397 -10.660 -11.129 1.00 97.50 109 ASP A CA 1
ATOM 747 C C . ASP A 1 109 ? 2.905 -10.257 -12.527 1.00 97.50 109 ASP A C 1
ATOM 749 O O . ASP A 1 109 ? 2.208 -10.304 -13.537 1.00 97.50 109 ASP A O 1
ATOM 753 N N . GLY A 1 110 ? 4.151 -9.787 -12.589 1.00 98.06 110 GLY A N 1
ATOM 754 C CA . GLY A 1 110 ? 4.781 -9.361 -13.834 1.00 98.06 110 GLY A CA 1
ATOM 755 C C . GLY A 1 110 ? 4.432 -7.948 -14.300 1.00 98.06 110 GLY A C 1
ATOM 756 O O . GLY A 1 110 ? 5.037 -7.481 -15.262 1.00 98.06 110 GLY A O 1
ATOM 757 N N . ASN A 1 111 ? 3.523 -7.253 -13.617 1.00 98.44 111 ASN A N 1
ATOM 758 C CA . ASN A 1 111 ? 3.111 -5.893 -13.951 1.00 98.44 111 ASN A CA 1
ATOM 759 C C . ASN A 1 111 ? 3.759 -4.870 -13.013 1.00 98.44 111 ASN A C 1
ATOM 761 O O . ASN A 1 111 ? 4.109 -5.179 -11.871 1.00 98.44 111 ASN A O 1
ATOM 765 N N . VAL A 1 112 ? 3.902 -3.637 -13.498 1.00 98.56 112 VAL A N 1
ATOM 766 C CA . VAL A 1 112 ? 4.432 -2.515 -12.717 1.00 98.56 112 VAL A CA 1
ATOM 767 C C . VAL A 1 112 ? 3.298 -1.893 -11.908 1.00 98.56 112 VAL A C 1
ATOM 769 O O . VAL A 1 112 ? 2.271 -1.522 -12.468 1.00 98.56 112 VAL A O 1
ATOM 772 N N . TYR A 1 113 ? 3.501 -1.734 -10.603 1.00 98.56 113 TYR A N 1
ATOM 773 C CA . TYR A 1 113 ? 2.597 -0.999 -9.720 1.00 98.56 113 TYR A CA 1
ATOM 774 C C . TYR A 1 113 ? 3.337 0.137 -9.028 1.00 98.56 113 TYR A C 1
ATOM 776 O O . TYR A 1 113 ? 4.504 -0.022 -8.672 1.00 98.56 113 TYR A O 1
ATOM 784 N N . ALA A 1 114 ? 2.656 1.257 -8.789 1.00 97.31 114 ALA A N 1
ATOM 785 C CA . ALA A 1 114 ? 3.234 2.424 -8.132 1.00 97.31 114 ALA A CA 1
ATOM 786 C C . ALA A 1 114 ? 2.336 3.012 -7.033 1.00 97.31 114 ALA A C 1
ATOM 788 O O . ALA A 1 114 ? 1.111 2.935 -7.099 1.00 97.31 114 ALA A O 1
ATOM 789 N N . CYS A 1 115 ? 2.974 3.614 -6.032 1.00 96.12 115 CYS A N 1
ATOM 790 C CA . CYS A 1 115 ? 2.370 4.331 -4.910 1.00 96.12 115 CYS A CA 1
ATOM 791 C C . CYS A 1 115 ? 3.202 5.588 -4.618 1.00 96.12 115 CYS A C 1
ATOM 793 O O . CYS A 1 115 ? 4.411 5.601 -4.856 1.00 96.12 115 CYS A O 1
ATOM 795 N N . THR A 1 116 ? 2.584 6.650 -4.095 1.00 93.38 116 THR A N 1
ATOM 796 C CA . THR A 1 116 ? 3.311 7.846 -3.639 1.00 93.38 116 THR A CA 1
ATOM 797 C C . THR A 1 116 ? 2.868 8.278 -2.243 1.00 93.38 116 THR A C 1
ATOM 799 O O . THR A 1 116 ? 1.672 8.334 -1.970 1.00 93.38 116 THR A O 1
ATOM 802 N N . VAL A 1 117 ? 3.810 8.598 -1.347 1.00 88.81 117 VAL A N 1
ATOM 803 C CA . VAL A 1 117 ? 3.522 8.887 0.082 1.00 88.81 117 VAL A CA 1
ATOM 804 C C . VAL A 1 117 ? 2.744 10.189 0.334 1.00 88.81 117 VAL A C 1
ATOM 806 O O . VAL A 1 117 ? 2.394 10.468 1.476 1.00 88.81 117 VAL A O 1
ATOM 809 N N . GLY A 1 118 ? 2.427 10.967 -0.709 1.00 78.62 118 GLY A N 1
ATOM 810 C CA . GLY A 1 118 ? 1.814 12.301 -0.633 1.00 78.62 118 GLY A CA 1
ATOM 811 C C . GLY A 1 118 ? 0.708 12.468 0.422 1.00 78.62 118 GLY A C 1
ATOM 812 O O . GLY A 1 118 ? 0.919 13.150 1.418 1.00 78.62 118 GLY A O 1
ATOM 813 N N . ALA A 1 119 ? -0.463 11.851 0.240 1.00 77.12 119 ALA A N 1
ATOM 814 C CA . ALA A 1 119 ? -1.627 11.994 1.135 1.00 77.12 119 ALA A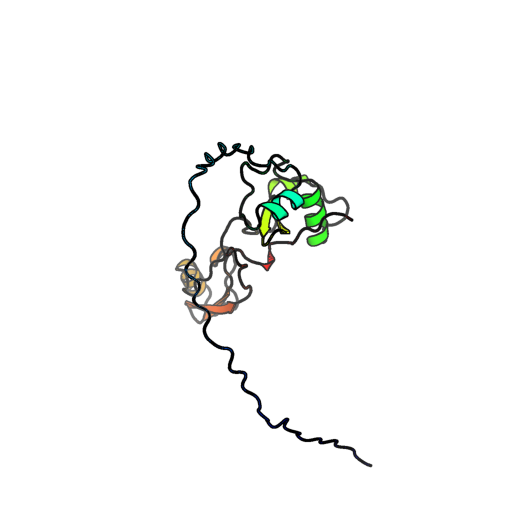 CA 1
ATOM 815 C C . ALA A 1 119 ? -1.504 11.203 2.461 1.00 77.12 119 ALA A C 1
ATOM 817 O O . ALA A 1 119 ? -2.492 10.668 2.963 1.00 77.12 119 ALA A O 1
ATOM 818 N N . ASN A 1 120 ? -0.289 11.094 3.004 1.00 85.06 120 ASN A N 1
ATOM 819 C CA . ASN A 1 120 ? 0.075 10.195 4.099 1.00 85.06 120 ASN A CA 1
ATOM 820 C C . ASN A 1 120 ? -0.234 8.718 3.782 1.00 85.06 120 ASN A C 1
ATOM 822 O O . ASN A 1 120 ? -0.786 7.988 4.607 1.00 85.06 120 ASN A O 1
ATOM 826 N N . LEU A 1 121 ? 0.064 8.297 2.546 1.00 92.19 121 LEU A N 1
ATOM 827 C CA . LEU A 1 121 ? -0.154 6.919 2.101 1.00 92.19 121 LEU A CA 1
ATOM 828 C C . LEU A 1 121 ? 0.999 6.019 2.578 1.00 92.19 121 LEU A C 1
ATOM 830 O O . LEU A 1 121 ? 2.160 6.341 2.306 1.00 92.19 121 LEU A O 1
ATOM 834 N N . PRO A 1 122 ? 0.720 4.874 3.226 1.00 95.56 122 PRO A N 1
ATOM 835 C CA . PRO A 1 122 ? 1.748 3.990 3.774 1.00 95.56 122 PRO A CA 1
ATOM 836 C C . PRO A 1 122 ? 2.315 3.051 2.694 1.00 95.56 122 PRO A C 1
ATOM 838 O O . PRO A 1 122 ? 2.147 1.834 2.747 1.00 95.56 122 PRO A O 1
ATOM 841 N N . CYS A 1 123 ? 2.979 3.608 1.675 1.00 95.75 123 CYS A N 1
ATOM 842 C CA . CYS A 1 123 ? 3.469 2.840 0.521 1.00 95.75 123 CYS A CA 1
ATOM 843 C C . CYS A 1 123 ? 4.474 1.733 0.886 1.00 95.75 123 CYS A C 1
ATOM 845 O O . CYS A 1 123 ? 4.670 0.808 0.107 1.00 95.75 123 CYS A O 1
ATOM 847 N N . THR A 1 124 ? 5.135 1.813 2.041 1.00 94.56 124 THR A N 1
ATOM 848 C CA . THR A 1 124 ? 6.128 0.822 2.485 1.00 94.56 124 THR A CA 1
ATOM 849 C C . THR A 1 124 ? 5.588 -0.182 3.490 1.00 94.56 124 THR A C 1
ATOM 851 O O . THR A 1 124 ? 6.260 -1.180 3.753 1.00 94.56 124 THR A O 1
ATOM 854 N N . ASP A 1 125 ? 4.385 0.035 4.017 1.00 96.50 125 ASP A N 1
ATOM 855 C CA . ASP A 1 125 ? 3.897 -0.734 5.154 1.00 96.50 125 ASP A CA 1
ATOM 856 C C . ASP A 1 125 ? 2.932 -1.820 4.694 1.00 96.50 125 ASP A C 1
ATOM 858 O O . ASP A 1 125 ? 2.066 -1.614 3.838 1.00 96.50 125 ASP A O 1
ATOM 862 N N . LYS A 1 126 ? 3.053 -2.997 5.308 1.00 97.44 126 LYS A N 1
ATOM 863 C CA . LYS A 1 126 ? 2.035 -4.033 5.157 1.00 97.44 126 LYS A CA 1
ATOM 864 C C . LYS A 1 126 ? 0.752 -3.578 5.846 1.00 97.44 126 LYS A C 1
ATOM 866 O O . LYS A 1 126 ? 0.774 -2.878 6.864 1.00 97.44 126 LYS A O 1
ATOM 871 N N . ALA A 1 127 ? -0.364 -4.005 5.279 1.00 98.31 127 ALA A N 1
ATOM 872 C CA . ALA A 1 127 ? -1.678 -3.754 5.822 1.00 98.31 127 ALA A CA 1
ATOM 873 C C . ALA A 1 127 ? -1.802 -4.377 7.221 1.00 98.31 127 ALA A C 1
ATOM 875 O O . ALA A 1 127 ? -1.535 -5.566 7.413 1.00 98.31 127 ALA A O 1
ATOM 876 N N . ASN A 1 128 ? -2.234 -3.584 8.196 1.00 98.19 128 ASN A N 1
ATOM 877 C CA . ASN A 1 128 ? -2.597 -4.079 9.511 1.00 98.19 128 ASN A CA 1
ATOM 878 C C . ASN A 1 128 ? -3.972 -4.758 9.425 1.00 98.19 128 ASN A C 1
ATOM 880 O O . ASN A 1 128 ? -4.992 -4.104 9.199 1.00 98.19 128 ASN A O 1
ATOM 884 N N . THR A 1 129 ? -3.969 -6.081 9.596 1.00 98.00 129 THR A N 1
ATOM 885 C CA . THR A 1 129 ? -5.155 -6.950 9.555 1.00 98.00 129 THR A CA 1
ATOM 886 C C . THR A 1 129 ? -5.590 -7.442 10.937 1.00 98.00 129 THR A C 1
ATOM 888 O O . THR A 1 129 ? -6.538 -8.230 11.028 1.00 98.00 129 THR A O 1
ATOM 891 N N . ASP A 1 130 ? -4.953 -6.950 12.005 1.00 97.69 130 ASP A N 1
ATOM 892 C CA . ASP A 1 130 ? -5.330 -7.244 13.384 1.00 97.69 130 ASP A CA 1
ATOM 893 C C . ASP A 1 130 ? -6.663 -6.562 13.736 1.00 97.69 130 ASP A C 1
ATOM 895 O O . ASP A 1 130 ? -6.886 -5.386 13.443 1.00 97.69 130 ASP A O 1
ATOM 899 N N . LYS A 1 131 ? -7.567 -7.333 14.344 1.00 97.88 131 LYS A N 1
ATOM 900 C CA . LYS A 1 131 ? -8.886 -6.879 14.816 1.00 97.88 131 LYS A CA 1
ATOM 901 C C . LYS A 1 131 ? -8.881 -6.520 16.299 1.00 97.88 131 LYS A C 1
ATOM 903 O O . LYS A 1 131 ? -9.935 -6.227 16.857 1.00 97.88 131 LYS A O 1
ATOM 908 N N . THR A 1 132 ? -7.725 -6.581 16.946 1.00 98.12 132 THR A N 1
ATOM 909 C CA . THR A 1 132 ? -7.562 -6.250 18.356 1.00 98.12 132 THR A CA 1
ATOM 910 C C . THR A 1 132 ? -7.395 -4.738 18.507 1.00 98.12 132 THR A C 1
ATOM 912 O O . THR A 1 132 ? -6.464 -4.178 17.927 1.00 98.12 132 THR A O 1
ATOM 915 N N . PRO A 1 133 ? -8.257 -4.055 19.282 1.00 97.56 133 PRO A N 1
ATOM 916 C CA . PRO A 1 133 ? -8.056 -2.653 19.629 1.00 97.56 133 PRO A CA 1
ATOM 917 C C . PRO A 1 133 ? -6.683 -2.401 20.252 1.00 97.56 133 PRO A C 1
ATOM 919 O O . PRO A 1 133 ? -6.287 -3.106 21.185 1.00 97.56 133 PRO A O 1
ATOM 922 N N . THR A 1 134 ? -5.983 -1.360 19.801 1.00 98.25 134 THR A N 1
ATOM 923 C CA . THR A 1 134 ? -4.774 -0.910 20.497 1.00 98.25 134 THR A CA 1
ATOM 924 C C . THR A 1 134 ? -5.135 -0.162 21.781 1.00 98.25 134 THR A C 1
ATOM 926 O O . THR A 1 134 ? -6.290 0.216 22.021 1.00 98.25 134 THR A O 1
ATOM 929 N N . LYS A 1 135 ? -4.133 0.080 22.630 1.00 98.19 135 LYS A N 1
ATOM 930 C CA . LYS A 1 135 ? -4.327 0.887 23.836 1.00 98.19 135 LYS A CA 1
ATOM 931 C C . LYS A 1 135 ? -4.765 2.310 23.477 1.00 98.19 135 LYS A C 1
ATOM 933 O O . LYS A 1 135 ? -5.693 2.827 24.084 1.00 98.19 135 LYS A O 1
ATOM 938 N N . GLU A 1 136 ? -4.141 2.906 22.470 1.00 98.19 136 GLU A N 1
ATOM 939 C CA . GLU A 1 136 ? -4.390 4.275 22.013 1.00 98.19 136 GL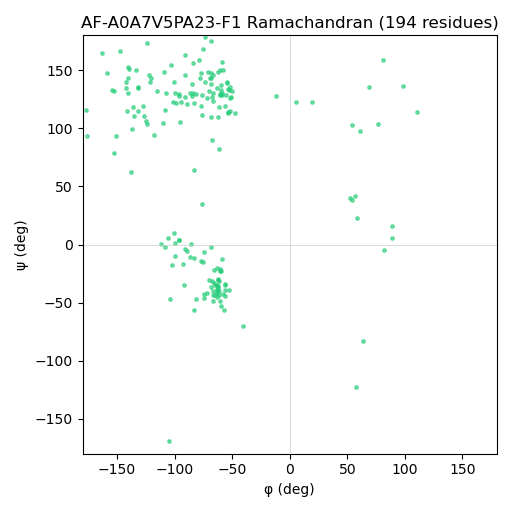U A CA 1
ATOM 940 C C . GLU A 1 136 ? -5.830 4.448 21.518 1.00 98.19 136 GLU A C 1
ATOM 942 O O . GLU A 1 136 ? -6.460 5.470 21.781 1.00 98.19 136 GLU A O 1
ATOM 947 N N . MET A 1 137 ? -6.380 3.427 20.856 1.00 98.69 137 MET A N 1
ATOM 948 C CA . MET A 1 137 ? -7.776 3.425 20.417 1.00 98.69 137 MET A CA 1
ATOM 949 C C . MET A 1 137 ? -8.745 3.397 21.603 1.00 98.69 137 MET A C 1
ATOM 951 O O . MET A 1 137 ? -9.711 4.157 21.627 1.00 98.69 137 MET A O 1
ATOM 955 N N . ASN A 1 138 ? -8.474 2.572 22.618 1.00 98.62 138 ASN A N 1
ATOM 956 C CA . ASN A 1 138 ? -9.289 2.548 23.835 1.00 98.62 138 ASN A CA 1
ATOM 957 C C . ASN A 1 138 ? -9.132 3.833 24.665 1.00 98.62 138 ASN A C 1
ATOM 959 O O . ASN A 1 138 ? -10.119 4.330 25.199 1.00 98.62 138 ASN A O 1
ATOM 963 N N . ASP A 1 139 ? -7.934 4.418 24.731 1.00 98.62 139 ASP A N 1
ATOM 964 C CA . ASP A 1 139 ? -7.697 5.708 25.391 1.00 98.62 139 ASP A CA 1
ATOM 965 C C . ASP A 1 139 ? -8.468 6.842 24.679 1.00 98.62 139 ASP A C 1
ATOM 967 O O . ASP A 1 139 ? -9.073 7.702 25.331 1.00 98.62 139 ASP A O 1
ATOM 971 N N . PHE A 1 140 ? -8.511 6.816 23.339 1.00 98.69 140 PHE A N 1
ATOM 972 C CA . PHE A 1 140 ? -9.346 7.718 22.548 1.00 98.69 140 PHE A CA 1
ATOM 973 C C . PHE A 1 140 ? -10.831 7.536 22.885 1.00 98.69 140 PHE A C 1
ATOM 975 O O . PHE A 1 140 ? -11.506 8.527 23.173 1.00 98.69 140 PHE A O 1
ATOM 982 N N . CYS A 1 141 ? -11.333 6.298 22.922 1.00 98.75 141 CYS A N 1
ATOM 983 C CA . CYS A 1 141 ? -12.735 6.019 23.241 1.00 98.75 141 CYS A CA 1
ATOM 984 C C . CYS A 1 141 ? -13.114 6.346 24.689 1.00 98.75 141 CYS A C 1
ATOM 986 O O . CYS A 1 141 ? -14.234 6.786 24.940 1.00 98.75 141 CYS A O 1
ATOM 988 N N . ALA A 1 142 ? -12.194 6.214 25.645 1.00 98.62 142 ALA A N 1
ATOM 989 C CA . ALA A 1 142 ? -12.415 6.647 27.024 1.00 98.62 142 ALA A CA 1
ATOM 990 C C . ALA A 1 142 ? -12.667 8.163 27.127 1.00 98.62 142 ALA A C 1
ATOM 992 O O . ALA A 1 142 ? -13.425 8.604 27.990 1.00 98.62 142 ALA A O 1
ATOM 993 N N . SER A 1 143 ? -12.066 8.949 26.229 1.00 98.31 143 SER A N 1
ATOM 994 C CA . SER A 1 143 ? -12.248 10.406 26.162 1.00 98.31 143 SER A CA 1
ATOM 995 C C . SER A 1 143 ? -13.370 10.835 25.204 1.00 98.31 143 SER A C 1
ATOM 997 O O . SER A 1 143 ? -13.833 11.970 25.278 1.00 98.31 143 SER A O 1
ATOM 999 N N . ASN A 1 144 ? -13.810 9.942 24.310 1.00 98.44 144 ASN A N 1
ATOM 1000 C CA . ASN A 1 144 ? -14.769 10.209 23.234 1.00 98.44 144 ASN A CA 1
ATOM 1001 C C . ASN A 1 144 ? -15.775 9.051 23.115 1.00 98.44 144 ASN A C 1
ATOM 1003 O O . ASN A 1 144 ? -15.821 8.343 22.107 1.00 98.44 144 ASN A O 1
ATOM 1007 N N . ALA A 1 145 ? -16.555 8.821 24.172 1.00 98.19 145 ALA A N 1
ATOM 1008 C CA . ALA A 1 145 ? -17.458 7.676 24.226 1.00 98.19 145 ALA A CA 1
ATOM 1009 C C . ALA A 1 145 ? -18.493 7.699 23.087 1.00 98.19 145 ALA A C 1
ATOM 1011 O O . ALA A 1 145 ? -19.096 8.737 22.814 1.00 98.19 145 ALA A O 1
ATOM 1012 N N . ASN A 1 146 ? -18.730 6.539 22.465 1.00 98.12 146 ASN A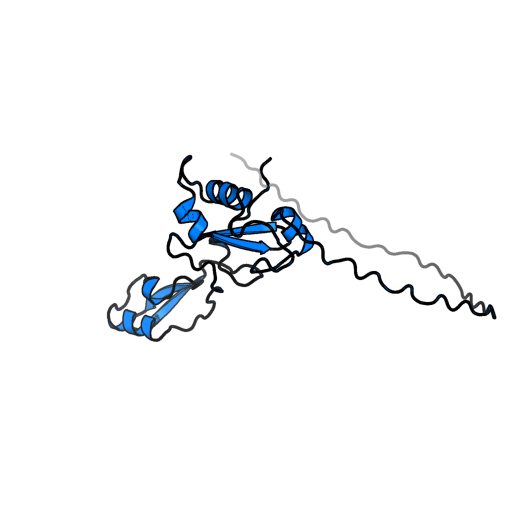 N 1
ATOM 1013 C CA . ASN A 1 146 ? -19.641 6.366 21.322 1.00 98.12 146 ASN A CA 1
ATOM 1014 C C . ASN A 1 146 ? -19.319 7.223 20.079 1.00 98.12 146 ASN A C 1
ATOM 1016 O O . ASN A 1 146 ? -20.214 7.506 19.289 1.00 98.12 146 ASN A O 1
ATOM 1020 N N . ALA A 1 147 ? -18.074 7.678 19.902 1.00 98.56 147 ALA A N 1
ATOM 1021 C CA . ALA A 1 147 ? -17.662 8.323 18.659 1.00 98.56 147 ALA A CA 1
ATOM 1022 C C . ALA A 1 147 ? -17.823 7.373 17.457 1.00 98.56 147 ALA A C 1
ATOM 1024 O O . ALA A 1 147 ? -17.304 6.258 17.474 1.00 98.56 147 ALA A O 1
ATOM 1025 N N . ASP A 1 148 ? -18.476 7.850 16.394 1.00 98.25 148 ASP A N 1
ATOM 1026 C CA . ASP A 1 148 ? -18.758 7.053 15.190 1.00 98.25 148 ASP A CA 1
ATOM 1027 C C . ASP A 1 148 ? -17.494 6.653 14.408 1.00 98.25 148 ASP A C 1
ATOM 1029 O O . ASP A 1 148 ? -17.523 5.705 13.629 1.00 98.25 148 ASP A O 1
ATOM 1033 N N . VAL A 1 149 ? -16.387 7.385 14.586 1.00 97.88 149 VAL A N 1
ATOM 1034 C C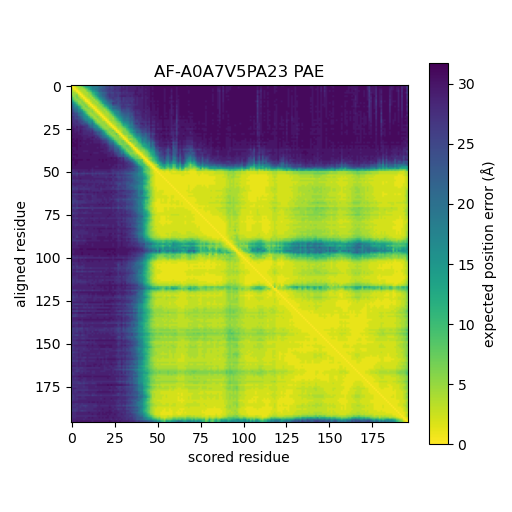A . VAL A 1 149 ? -15.118 7.161 13.880 1.00 97.88 149 VAL A CA 1
ATOM 1035 C C . VAL A 1 149 ? -13.939 7.402 14.819 1.00 97.88 149 VAL A C 1
ATOM 1037 O O . VAL A 1 149 ? -13.874 8.429 15.501 1.00 97.88 149 VAL A O 1
ATOM 1040 N N . ILE A 1 150 ? -12.961 6.497 14.790 1.00 98.56 150 ILE A N 1
ATOM 1041 C CA . ILE A 1 150 ? -11.633 6.708 15.376 1.00 98.56 150 ILE A CA 1
ATOM 1042 C C . ILE A 1 150 ? -10.685 7.232 14.277 1.00 98.56 150 ILE A C 1
ATOM 1044 O O . ILE A 1 150 ? -10.519 6.569 13.254 1.00 98.56 150 ILE A O 1
ATOM 1048 N N . PRO A 1 151 ? -10.048 8.409 14.439 1.00 97.38 151 PRO A N 1
ATOM 1049 C CA . PRO A 1 151 ? -9.193 8.990 13.402 1.00 97.38 151 PRO A CA 1
ATOM 1050 C C . PRO A 1 151 ? -7.996 8.106 13.015 1.00 97.38 151 PRO A C 1
ATOM 1052 O O . PRO A 1 151 ? -7.397 7.457 13.870 1.00 97.38 151 PRO A O 1
ATOM 1055 N N . MET A 1 152 ? -7.541 8.196 11.757 1.00 95.81 152 MET A N 1
ATOM 1056 C CA . MET A 1 152 ? -6.341 7.482 11.271 1.00 95.81 152 MET A CA 1
ATOM 1057 C C . MET A 1 152 ? -5.049 7.845 12.017 1.00 95.81 152 MET A C 1
ATOM 1059 O O . MET A 1 152 ? -4.116 7.047 12.062 1.00 95.81 152 MET A O 1
ATOM 1063 N N . ALA A 1 153 ? -5.001 9.019 12.653 1.00 96.62 153 ALA A N 1
ATOM 1064 C CA . ALA A 1 153 ? -3.908 9.389 13.552 1.00 96.62 153 ALA A CA 1
ATOM 1065 C C . ALA A 1 153 ? -3.814 8.473 14.793 1.00 96.62 153 ALA A C 1
ATOM 1067 O O . ALA A 1 153 ? -2.762 8.416 15.421 1.00 96.62 153 ALA A O 1
ATOM 1068 N N . VAL A 1 154 ? -4.899 7.769 15.136 1.00 98.19 154 VAL A N 1
ATOM 1069 C CA . VAL A 1 154 ? -4.990 6.815 16.251 1.00 98.19 154 VAL A CA 1
ATOM 1070 C C . VAL A 1 154 ? -4.954 5.373 15.740 1.00 98.19 154 VAL A C 1
ATOM 1072 O O . VAL A 1 154 ? -4.198 4.566 16.267 1.00 98.19 154 VAL A O 1
ATOM 1075 N N . THR A 1 155 ? -5.729 5.035 14.702 1.00 97.44 155 THR A N 1
ATOM 1076 C CA . THR A 1 155 ? -5.782 3.656 14.167 1.00 97.44 155 THR A CA 1
ATOM 1077 C C . THR A 1 155 ? -4.559 3.275 13.329 1.00 97.44 155 THR A C 1
ATOM 1079 O O . THR A 1 155 ? -4.367 2.103 13.008 1.00 97.44 155 THR A O 1
ATOM 1082 N N . GLY A 1 156 ? -3.764 4.267 12.920 1.00 96.12 156 GLY A N 1
ATOM 1083 C CA . GLY A 1 156 ? -2.741 4.128 11.894 1.00 96.12 156 GLY A CA 1
ATOM 1084 C C . GLY A 1 156 ? -3.317 4.211 10.477 1.00 96.12 156 GLY A C 1
ATOM 1085 O O . GLY A 1 156 ? -4.501 3.969 10.235 1.00 96.12 156 GLY A O 1
ATOM 1086 N N . HIS A 1 157 ? -2.445 4.540 9.524 1.00 96.00 157 HIS A N 1
ATOM 1087 C CA . HIS A 1 157 ? -2.794 4.684 8.106 1.00 96.00 157 HIS A CA 1
ATOM 1088 C C . HIS A 1 157 ? -2.811 3.351 7.344 1.00 96.00 157 HIS A C 1
ATOM 1090 O O . HIS A 1 157 ? -3.289 3.298 6.214 1.00 96.00 157 HIS A O 1
ATOM 1096 N N . ASN A 1 158 ? -2.289 2.276 7.944 1.00 96.94 158 ASN A N 1
ATOM 1097 C CA . ASN A 1 158 ? -2.179 0.962 7.317 1.00 96.94 158 ASN A CA 1
ATOM 1098 C C . ASN A 1 158 ? -3.286 -0.023 7.736 1.00 96.94 158 ASN A C 1
ATOM 1100 O O . ASN A 1 158 ? -3.244 -1.171 7.301 1.00 96.94 158 ASN A O 1
ATOM 1104 N N . THR A 1 159 ? -4.249 0.3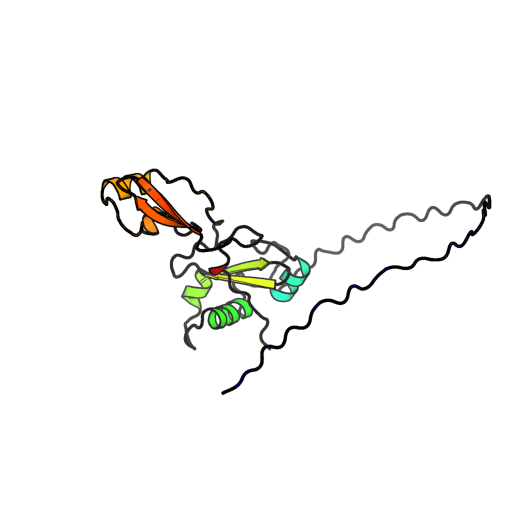66 8.580 1.00 97.56 159 THR A N 1
ATOM 1105 C CA . THR A 1 159 ? -5.350 -0.533 8.969 1.00 97.56 159 THR A CA 1
ATOM 1106 C C . THR A 1 159 ? -6.285 -0.823 7.798 1.00 97.56 159 THR A C 1
ATOM 1108 O O . THR A 1 159 ? -6.563 0.042 6.969 1.00 97.56 159 THR A O 1
ATOM 1111 N N . VAL A 1 160 ? -6.784 -2.058 7.733 1.00 98.44 160 VAL A N 1
ATOM 1112 C CA . VAL A 1 160 ? -7.817 -2.450 6.763 1.00 98.44 160 VAL A CA 1
ATOM 1113 C C . VAL A 1 160 ? -9.236 -2.244 7.278 1.00 98.44 160 VAL A C 1
ATOM 1115 O O . VAL A 1 160 ? -10.182 -2.490 6.529 1.00 98.44 160 VAL A O 1
ATOM 1118 N N . TYR A 1 161 ? -9.404 -1.863 8.544 1.00 98.44 161 TYR A N 1
ATOM 1119 C CA . TYR A 1 161 ? -10.705 -1.789 9.196 1.00 98.44 161 TYR A CA 1
ATOM 1120 C C . TYR A 1 161 ? -11.142 -0.353 9.447 1.00 98.44 161 TYR A C 1
ATOM 1122 O O . TYR A 1 161 ? -10.337 0.535 9.713 1.00 98.44 161 TYR A O 1
ATOM 1130 N N . ASP A 1 162 ? -12.452 -0.174 9.390 1.00 98.00 162 ASP A N 1
ATOM 1131 C CA . ASP A 1 162 ? -13.149 0.975 9.940 1.00 98.00 162 ASP A CA 1
ATOM 1132 C C . ASP A 1 162 ? -13.421 0.725 11.427 1.00 98.00 162 ASP A C 1
ATOM 1134 O O . ASP A 1 162 ? -13.789 -0.394 11.810 1.00 98.00 162 ASP A O 1
ATOM 1138 N N . TRP A 1 163 ? -13.234 1.749 12.252 1.00 98.69 163 TRP A N 1
ATOM 1139 C CA . TRP A 1 163 ? -13.273 1.642 13.707 1.00 98.69 163 TRP A CA 1
ATOM 1140 C C . TRP A 1 163 ? -14.147 2.730 14.309 1.00 98.69 163 TRP A C 1
ATOM 1142 O O . TRP A 1 163 ? -13.997 3.907 13.980 1.00 98.69 163 TRP A O 1
ATOM 1152 N N . HIS A 1 164 ? -14.983 2.333 15.263 1.00 98.62 164 HIS A N 1
ATOM 1153 C CA . HIS A 1 164 ? -15.780 3.245 16.080 1.00 98.62 164 HIS A CA 1
ATOM 1154 C C . HIS A 1 164 ? -15.515 3.014 17.567 1.00 98.62 164 HIS A C 1
ATOM 1156 O O . HIS A 1 164 ? -14.836 2.055 17.951 1.00 98.62 164 HIS A O 1
ATOM 1162 N N . CYS A 1 165 ? -16.075 3.869 18.411 1.00 98.81 165 CYS A N 1
ATOM 1163 C CA . CYS A 1 165 ? -16.163 3.618 19.839 1.00 98.81 165 CYS A CA 1
ATOM 1164 C C . CYS A 1 165 ? -17.535 3.033 20.180 1.00 98.81 165 CYS A C 1
ATOM 1166 O O . CYS A 1 165 ? -18.563 3.610 19.844 1.00 98.81 165 CYS A O 1
ATOM 1168 N N . ASN A 1 166 ? -17.550 1.923 20.911 1.00 98.38 166 ASN A N 1
ATOM 1169 C CA . ASN A 1 166 ? -18.733 1.367 21.557 1.00 98.38 166 ASN A CA 1
ATOM 1170 C C . ASN A 1 166 ? -18.566 1.545 23.070 1.00 98.38 166 ASN A C 1
ATOM 1172 O O . ASN A 1 166 ? -17.722 0.900 23.701 1.00 98.38 166 ASN A O 1
ATOM 1176 N N . GLY A 1 167 ? -19.288 2.509 23.643 1.00 98.12 167 GLY A N 1
ATOM 1177 C CA . GLY A 1 167 ? -18.975 3.030 24.968 1.00 98.12 167 GLY A CA 1
ATOM 1178 C C . GLY A 1 167 ? -17.548 3.579 24.997 1.00 98.12 167 GLY A C 1
ATOM 1179 O O . GLY A 1 167 ? -17.203 4.458 24.210 1.00 98.12 167 GLY A O 1
ATOM 1180 N N . THR A 1 168 ? -16.716 3.048 25.893 1.00 97.88 168 THR A N 1
ATOM 1181 C CA . THR A 1 168 ? -15.317 3.468 26.087 1.00 97.88 168 THR A CA 1
ATOM 1182 C C . THR A 1 168 ? -14.299 2.543 25.419 1.00 97.88 168 THR A C 1
ATOM 1184 O O . THR A 1 168 ? -13.107 2.658 25.692 1.00 97.88 168 THR A O 1
ATOM 1187 N N . THR A 1 169 ? -14.740 1.600 24.586 1.00 98.25 169 THR A N 1
ATOM 1188 C CA . THR A 1 169 ? -13.864 0.627 23.915 1.00 98.25 169 THR A CA 1
ATOM 1189 C C . THR A 1 169 ? -13.978 0.745 22.407 1.00 98.25 169 THR A C 1
ATOM 1191 O O . THR A 1 169 ? -15.069 0.978 21.891 1.00 98.25 169 THR A O 1
ATOM 1194 N N . ALA A 1 170 ? -12.866 0.568 21.699 1.00 98.69 170 ALA A N 1
ATOM 1195 C CA . ALA A 1 170 ? -12.884 0.558 20.244 1.00 98.69 170 ALA A CA 1
ATOM 1196 C C . ALA A 1 170 ? -13.391 -0.784 19.701 1.00 98.69 170 ALA A C 1
ATOM 1198 O O . ALA A 1 170 ? -13.085 -1.845 20.245 1.00 98.69 170 ALA A O 1
ATOM 1199 N N . GLU A 1 171 ? -14.138 -0.737 18.604 1.00 98.69 171 GLU A N 1
ATOM 1200 C CA . GLU A 1 171 ? -14.706 -1.916 17.952 1.00 98.69 171 GLU A CA 1
ATOM 1201 C C . GLU A 1 171 ? -14.630 -1.778 16.426 1.00 98.69 171 GLU A C 1
ATOM 1203 O O . GLU A 1 171 ? -14.769 -0.683 15.872 1.00 98.69 171 GLU A O 1
ATOM 1208 N N . VAL A 1 172 ? -14.375 -2.902 15.749 1.00 98.44 172 VAL A N 1
ATOM 1209 C CA . VAL A 1 172 ? -14.348 -2.976 14.284 1.00 98.44 172 VAL A CA 1
ATOM 1210 C C . VAL A 1 172 ? -15.767 -2.856 13.748 1.00 98.44 172 VAL A C 1
ATOM 1212 O O . VAL A 1 172 ? -16.624 -3.677 14.068 1.00 98.44 172 VAL A O 1
ATOM 1215 N N . VAL A 1 173 ? -15.984 -1.911 12.839 1.00 97.88 173 VAL A N 1
ATOM 1216 C CA . VAL A 1 173 ? -17.250 -1.780 12.111 1.00 97.88 173 VAL A CA 1
ATOM 1217 C C . VAL A 1 173 ? -17.269 -2.740 10.924 1.00 97.88 173 VAL A C 1
ATOM 1219 O O . VAL A 1 173 ? -18.167 -3.567 10.771 1.00 97.88 173 VAL A O 1
ATOM 1222 N N . LYS A 1 174 ? -16.263 -2.628 10.052 1.00 97.50 174 LYS A N 1
ATOM 1223 C CA . LYS A 1 174 ? -16.139 -3.421 8.822 1.00 97.50 174 LYS A CA 1
ATOM 1224 C C . LYS A 1 174 ? -14.720 -3.368 8.277 1.00 97.50 174 LYS A C 1
ATOM 1226 O O . LYS A 1 174 ? -13.939 -2.487 8.618 1.00 97.50 174 LYS A O 1
ATOM 1231 N N . GLN A 1 175 ? -14.408 -4.281 7.367 1.00 98.12 175 GLN A N 1
ATOM 1232 C CA . GLN A 1 175 ? -13.198 -4.199 6.557 1.00 98.12 175 GLN A CA 1
ATOM 1233 C C . GLN A 1 175 ? -13.438 -3.292 5.343 1.00 98.12 175 GLN A C 1
ATOM 1235 O O . GLN A 1 175 ? -14.428 -3.455 4.631 1.00 98.12 175 GLN A O 1
ATOM 1240 N N . LEU A 1 176 ? -12.535 -2.340 5.117 1.00 96.81 176 LEU A N 1
ATOM 1241 C CA . LEU A 1 176 ? -12.575 -1.370 4.021 1.00 96.81 176 LEU A CA 1
ATOM 1242 C C . LEU A 1 176 ? -11.819 -1.854 2.785 1.00 96.81 176 LEU A C 1
ATOM 1244 O O . LEU A 1 176 ? -12.219 -1.568 1.660 1.00 96.81 176 LEU A O 1
ATOM 1248 N N . VAL A 1 177 ? -10.722 -2.581 2.989 1.00 97.06 177 VAL A N 1
ATOM 1249 C CA . VAL A 1 177 ? -9.824 -2.996 1.911 1.00 97.06 177 VAL A CA 1
ATOM 1250 C C . VAL A 1 177 ? -9.307 -4.406 2.155 1.00 97.06 177 VAL A C 1
ATOM 1252 O O . VAL A 1 177 ? -9.001 -4.799 3.277 1.00 97.06 177 VAL A O 1
ATOM 1255 N N . THR A 1 178 ? -9.219 -5.196 1.091 1.00 98.25 178 THR A N 1
ATOM 1256 C CA . THR A 1 178 ? -8.500 -6.474 1.123 1.00 98.25 178 THR A CA 1
ATOM 1257 C C . THR A 1 178 ? -7.058 -6.214 0.702 1.00 98.25 178 THR A C 1
ATOM 1259 O O . THR A 1 178 ? -6.863 -5.597 -0.352 1.00 98.25 178 THR A O 1
ATOM 1262 N N . PRO A 1 179 ? -6.049 -6.627 1.488 1.00 98.25 179 PRO A N 1
ATOM 1263 C CA . PRO A 1 179 ? -4.664 -6.503 1.062 1.00 98.25 179 PRO A CA 1
ATOM 1264 C C . PRO A 1 179 ? -4.420 -7.251 -0.251 1.00 98.25 179 PRO A C 1
ATOM 1266 O O . PRO A 1 179 ? -5.073 -8.258 -0.525 1.00 98.25 179 PRO A O 1
ATOM 1269 N N . ASP A 1 180 ? -3.477 -6.780 -1.058 1.00 97.88 180 ASP A N 1
ATOM 1270 C CA . ASP A 1 180 ? -3.013 -7.569 -2.200 1.00 97.88 180 ASP A CA 1
ATOM 1271 C C . ASP A 1 180 ? -2.241 -8.823 -1.755 1.00 97.88 180 ASP A C 1
ATOM 1273 O O . ASP A 1 180 ? -1.968 -9.032 -0.572 1.00 97.88 180 ASP A O 1
ATOM 1277 N N . ALA A 1 181 ? -1.856 -9.661 -2.720 1.00 97.38 181 ALA A N 1
ATOM 1278 C CA . ALA A 1 181 ? -1.156 -10.920 -2.463 1.00 97.38 181 ALA A CA 1
ATOM 1279 C C . ALA A 1 181 ? 0.203 -10.755 -1.751 1.00 97.38 181 ALA A C 1
ATOM 1281 O O . ALA A 1 181 ? 0.677 -11.696 -1.119 1.00 97.38 181 ALA A O 1
ATOM 1282 N N . GLN A 1 182 ? 0.833 -9.579 -1.834 1.00 97.19 182 GLN A N 1
ATOM 1283 C CA . GLN A 1 182 ? 2.065 -9.254 -1.110 1.00 97.19 182 GLN A CA 1
ATOM 1284 C C . GLN A 1 182 ? 1.770 -8.617 0.261 1.00 97.19 182 GLN A C 1
ATOM 1286 O O . GLN A 1 182 ? 2.702 -8.368 1.022 1.00 97.19 182 GLN A O 1
ATOM 1291 N N . GLY A 1 183 ? 0.506 -8.367 0.610 1.00 98.06 183 GLY A N 1
ATOM 1292 C CA . GLY A 1 183 ? 0.073 -7.885 1.920 1.00 98.06 183 GLY A CA 1
ATOM 1293 C C . GLY A 1 183 ? 0.050 -6.365 2.079 1.00 98.06 183 GLY A C 1
ATOM 1294 O O . GLY A 1 183 ? -0.007 -5.894 3.212 1.00 98.06 183 GLY A O 1
ATOM 1295 N N . TYR A 1 184 ? 0.104 -5.583 0.997 1.00 98.31 184 TYR A N 1
ATOM 1296 C CA . TYR A 1 184 ? -0.090 -4.128 1.073 1.00 98.31 184 TYR A CA 1
ATOM 1297 C C . TYR A 1 184 ? -1.560 -3.746 0.871 1.00 98.31 184 TYR A C 1
ATOM 1299 O O . TYR A 1 184 ? -2.356 -4.539 0.371 1.00 98.31 184 TYR A O 1
ATOM 1307 N N . LEU A 1 185 ? -1.935 -2.520 1.247 1.00 97.81 185 LEU A N 1
ATOM 1308 C CA . LEU A 1 185 ? -3.269 -1.981 0.969 1.00 97.81 185 LEU A CA 1
ATOM 1309 C C . LEU A 1 185 ? -3.493 -1.879 -0.548 1.00 97.81 185 LEU A C 1
ATOM 1311 O O . LEU A 1 185 ? -2.893 -1.043 -1.210 1.00 97.81 185 LEU A O 1
ATOM 1315 N N . SER A 1 186 ? -4.356 -2.714 -1.126 1.00 97.00 186 SER A N 1
ATOM 1316 C CA . SER A 1 186 ? -4.510 -2.788 -2.591 1.00 97.00 186 SER A CA 1
ATOM 1317 C C . SER A 1 186 ? -4.997 -1.480 -3.229 1.00 97.00 186 SER A C 1
ATOM 1319 O O . SER A 1 186 ? -4.628 -1.165 -4.356 1.00 97.00 186 SER A O 1
ATOM 1321 N N . ASN A 1 187 ? -5.772 -0.678 -2.499 1.00 95.50 187 ASN A N 1
ATOM 1322 C CA . ASN A 1 187 ? -6.373 0.563 -2.986 1.00 95.50 187 ASN A CA 1
ATOM 1323 C C . ASN A 1 187 ? -5.397 1.748 -3.125 1.00 95.50 187 ASN A C 1
ATOM 1325 O O . ASN A 1 187 ? -5.812 2.793 -3.620 1.00 95.50 187 ASN A O 1
ATOM 1329 N N . ILE A 1 188 ? -4.139 1.616 -2.687 1.00 95.69 188 ILE A N 1
ATOM 1330 C CA . ILE A 1 188 ? -3.119 2.679 -2.814 1.00 95.69 188 ILE A CA 1
ATOM 1331 C C . ILE A 1 188 ? -2.045 2.363 -3.862 1.00 95.69 188 ILE A C 1
ATOM 1333 O O . ILE A 1 188 ? -1.158 3.183 -4.096 1.00 95.69 188 ILE A O 1
ATOM 1337 N N . TRP A 1 189 ? -2.117 1.186 -4.489 1.00 97.50 189 TRP A N 1
ATOM 1338 C CA . TRP A 1 189 ? -1.179 0.748 -5.516 1.00 97.50 189 TRP A CA 1
ATOM 1339 C C . TRP A 1 189 ? -1.846 0.749 -6.886 1.00 97.50 189 TRP A C 1
ATOM 1341 O O . TRP A 1 189 ? -2.759 -0.027 -7.151 1.00 97.50 189 TRP A O 1
ATOM 1351 N N . TYR A 1 190 ? -1.346 1.603 -7.771 1.00 96.81 190 TYR A N 1
ATOM 1352 C CA . TYR A 1 190 ? -1.882 1.786 -9.112 1.00 96.81 190 TYR A CA 1
ATOM 1353 C C . TYR A 1 190 ? -1.098 0.952 -10.112 1.00 96.81 190 TYR A C 1
ATOM 1355 O O . TYR A 1 190 ? 0.128 1.058 -10.173 1.00 96.81 190 TYR A O 1
ATOM 1363 N N . GLU A 1 191 ? -1.798 0.150 -10.913 1.00 97.50 191 GLU A N 1
ATOM 1364 C CA . GLU A 1 191 ? -1.176 -0.536 -12.039 1.00 97.50 191 GLU A CA 1
ATOM 1365 C C . GLU A 1 191 ? -0.754 0.491 -13.097 1.00 97.50 191 GLU A C 1
ATOM 1367 O O . GLU A 1 191 ? -1.554 1.306 -13.561 1.00 97.50 191 GLU A O 1
ATOM 1372 N N . ILE A 1 192 ? 0.512 0.435 -13.494 1.00 97.62 192 ILE A N 1
ATOM 1373 C CA . ILE A 1 192 ? 1.090 1.296 -14.517 1.00 97.62 192 ILE A CA 1
ATOM 1374 C C . ILE A 1 192 ? 1.116 0.505 -15.817 1.00 97.62 192 ILE A C 1
ATOM 1376 O O . ILE A 1 192 ? 1.723 -0.563 -15.903 1.00 97.62 192 ILE A O 1
ATOM 1380 N N . LYS A 1 193 ? 0.455 1.036 -16.845 1.00 94.38 193 LYS A N 1
ATOM 1381 C CA . LYS A 1 193 ? 0.512 0.479 -18.197 1.00 94.38 193 LYS A CA 1
ATOM 1382 C C . LYS A 1 193 ? 1.651 1.139 -18.981 1.00 94.38 193 LYS A C 1
ATOM 1384 O O . LYS A 1 193 ? 1.885 2.335 -18.793 1.00 94.38 193 LYS A O 1
ATOM 1389 N N . PRO A 1 194 ? 2.333 0.405 -19.876 1.00 88.00 194 PRO A N 1
ATOM 1390 C CA . PRO A 1 194 ? 3.214 1.021 -20.860 1.00 88.00 194 PRO A CA 1
ATOM 1391 C C . PRO A 1 194 ? 2.447 2.081 -21.657 1.00 88.00 194 PRO A C 1
ATOM 1393 O O . PRO A 1 194 ? 1.288 1.860 -22.024 1.00 88.00 194 PRO A O 1
ATOM 1396 N N . SER A 1 195 ? 3.083 3.220 -21.929 1.00 76.25 195 SER A N 1
ATOM 1397 C CA . SER A 1 195 ? 2.545 4.199 -22.874 1.00 76.25 195 SER A CA 1
ATOM 1398 C C . SER A 1 195 ? 2.381 3.538 -24.244 1.00 76.25 195 SER A C 1
ATOM 1400 O O . SER A 1 195 ? 3.320 2.899 -24.721 1.00 76.25 195 SER A O 1
ATOM 1402 N N . GLN A 1 196 ? 1.190 3.667 -24.833 1.00 53.56 196 GLN A N 1
ATOM 1403 C CA . GLN A 1 196 ? 0.918 3.272 -26.219 1.00 53.56 196 GLN A CA 1
ATOM 1404 C C . GLN A 1 196 ? 1.593 4.235 -27.195 1.00 53.56 196 GLN A C 1
ATOM 1406 O O . GLN A 1 196 ? 1.633 5.446 -26.874 1.00 53.56 196 GLN A O 1
#

Foldseek 3Di:
DDDDDDDDDDDDDDDDDDDDDDDDDDDDDDDDDDDDPPDPDDPPPPPQAADQDVLVVLLVVFWDQADDPSYDHDNQDPLNQVQVCVQVVPDPPPDCPQQRVQKGWTHHRSFIKIFGCVVVACSPDFADADQDDDPQQLVVCLVVPFAQFDDCVRVPNRYQFTWTHHGSHIGTPDGNADAPPVRGGPVRIGTRDGDD

Sequence (196 aa):
MAGRFLRVAFLACAAALALALLGACGAQSGAGSSASATAPAAGSTAGAAVYSDPFAYCAAVKTIDTPDARYSGPKAPDAVIAGLQVAMQLPTGTPPPPLVQGLYWRCMDGNVYACTVGANLPCTDKANTDKTPTKEMNDFCASNANADVIPMAVTGHNTVYDWHCNGTTAEVVKQLVTPDAQGYLSNIWYEIKPSQ

Solvent-accessible surface area (backbone atoms only — not comparable to full-atom values): 12429 Å² total; per-residue (Å²): 134,86,86,82,87,85,88,81,81,88,83,84,87,80,89,82,89,88,81,91,80,91,79,81,91,79,90,78,90,79,83,88,84,80,87,79,86,72,73,78,74,80,75,76,80,69,72,78,74,71,28,61,49,66,58,63,37,13,56,71,64,25,61,39,83,58,82,51,91,46,49,71,44,64,95,70,41,68,66,56,53,55,26,46,38,60,73,69,67,53,64,90,83,65,72,58,67,74,52,54,79,34,52,45,54,29,24,55,86,24,37,34,32,36,26,50,34,78,90,67,41,54,73,87,47,60,40,42,79,76,85,71,69,52,68,63,39,27,56,49,9,62,78,39,61,52,32,83,62,59,55,52,93,58,67,43,70,40,47,30,58,41,41,23,22,59,52,47,36,44,44,77,74,46,76,76,56,69,54,40,98,88,36,32,55,42,92,60,50,42,76,40,62,82,85,129

Secondary structure (DSSP, 8-state):
--------------------------------------PPP-----PPP-BSSHHHHHHHH--BSS--TTB-S-SS-HHHHHHHHHHTTPPTT--HHHHHHTEEEEEETTEEEEEESTTT--TTSPPB---SPPHHHHHHHHHSTT-S---HHHH-TTB-EEEEEETTEEEEEEE---B-TTSSBGGG-EEEPPP-